Protein AF-A0A8C4NEW4-F1 (afdb_monomer_lite)

Foldseek 3Di:
DQLVQLVVLPFDFALVSLVVLVCSQVVDPDQRQLQLNLQVLLVQLCCLAPNCPPPDPDDPPGRDTHGPVVSVVLSVVLLCLLPVQADPVVDDQFDLVRLLSLLCSQVVQADPDDDLPDPSQQGSNCQRCLDDDVVDPRGGGHHQNSSQLSSVSSCVSVVNQQWFWKDAPQHIWIFGDDVSPFTFRRGDGDDDPDDRGSHTCVVVLVVCPSRCNVVLIQTDHSLLSVLVSLLSRDQDNDPPDGRPSSLVSSLVSLVVCVVVCVCLQPLSSLLSNLVSCVVPNDPPDDHSVVSNVSSVVNSVVSVVVVVVVVPPDDDDDDPVVVVVVPDD

Organism: Eptatretus burgeri (NCBI:txid7764)

Structure (mmCIF, N/CA/C/O backbone):
data_AF-A0A8C4NEW4-F1
#
_entry.id   AF-A0A8C4NEW4-F1
#
loop_
_atom_site.group_PDB
_atom_site.id
_atom_site.type_symbol
_atom_site.label_atom_id
_atom_site.label_alt_id
_atom_site.label_comp_id
_atom_site.label_asym_id
_atom_site.label_entity_id
_atom_site.label_seq_id
_atom_site.pdbx_PDB_ins_code
_atom_site.Cartn_x
_atom_site.Cartn_y
_atom_site.Cartn_z
_atom_site.occupancy
_atom_site.B_iso_or_equiv
_atom_site.auth_seq_id
_atom_site.auth_comp_id
_atom_site.auth_asym_id
_atom_site.auth_atom_id
_atom_site.pdbx_PDB_model_num
ATOM 1 N N . MET A 1 1 ? -11.257 -0.008 -13.065 1.00 47.97 1 MET A N 1
ATOM 2 C CA . MET A 1 1 ? -12.468 -0.860 -13.216 1.00 47.97 1 MET A CA 1
ATOM 3 C C . MET A 1 1 ? -12.973 -1.485 -11.897 1.00 47.97 1 MET A C 1
ATOM 5 O O . MET A 1 1 ? -14.063 -2.051 -11.944 1.00 47.97 1 MET A O 1
ATOM 9 N N . GLY A 1 2 ? -12.266 -1.383 -10.755 1.00 56.91 2 GLY A N 1
ATOM 10 C CA . GLY A 1 2 ? -12.664 -2.008 -9.471 1.00 56.91 2 GLY A CA 1
ATOM 11 C C . GLY A 1 2 ? -13.892 -1.381 -8.801 1.00 56.91 2 GLY A C 1
ATOM 12 O O . GLY A 1 2 ? -14.759 -2.064 -8.269 1.00 56.91 2 GLY A O 1
ATOM 13 N N . LEU A 1 3 ? -14.081 -0.080 -9.004 1.00 69.50 3 LEU A N 1
ATOM 14 C CA . LEU A 1 3 ? -15.075 0.717 -8.293 1.00 69.50 3 LEU A CA 1
ATOM 15 C C . LEU A 1 3 ? -16.537 0.236 -8.406 1.00 69.50 3 LEU A C 1
ATOM 17 O O . LEU A 1 3 ? -17.336 0.529 -7.526 1.00 69.50 3 LEU A O 1
ATOM 21 N N . LYS A 1 4 ? -16.900 -0.529 -9.452 1.00 73.88 4 LYS A N 1
ATOM 22 C CA . LYS A 1 4 ? -18.257 -1.085 -9.633 1.00 73.88 4 LYS A CA 1
ATOM 23 C C . LYS A 1 4 ? -18.675 -2.042 -8.513 1.00 73.88 4 LYS A C 1
ATOM 25 O O . LYS A 1 4 ? -19.856 -2.050 -8.180 1.00 73.88 4 LYS A O 1
ATOM 30 N N . ALA A 1 5 ? -17.746 -2.829 -7.966 1.00 75.50 5 ALA A N 1
ATOM 31 C CA . ALA A 1 5 ? -18.055 -3.851 -6.963 1.00 75.50 5 ALA A CA 1
ATOM 32 C C . ALA A 1 5 ? -18.418 -3.240 -5.602 1.00 75.50 5 ALA A C 1
ATOM 34 O O . ALA A 1 5 ? -19.264 -3.773 -4.890 1.00 75.50 5 ALA A O 1
ATOM 35 N N . VAL A 1 6 ? -17.833 -2.085 -5.278 1.00 87.06 6 VAL A N 1
ATOM 36 C CA . VAL A 1 6 ? -17.943 -1.470 -3.951 1.00 87.06 6 VAL A CA 1
ATOM 37 C C . VAL A 1 6 ? -18.858 -0.248 -3.892 1.00 87.06 6 VAL A C 1
ATOM 39 O O . VAL A 1 6 ? -19.117 0.243 -2.799 1.00 87.06 6 VAL A O 1
ATOM 42 N N . ARG A 1 7 ? -19.402 0.240 -5.024 1.00 90.44 7 ARG A N 1
ATOM 43 C CA . ARG A 1 7 ? -20.263 1.452 -5.062 1.00 90.44 7 ARG A CA 1
ATOM 44 C C . ARG A 1 7 ? -21.375 1.427 -4.016 1.00 90.44 7 ARG A C 1
ATOM 46 O O . ARG A 1 7 ? -21.649 2.447 -3.401 1.00 90.44 7 ARG A O 1
ATOM 53 N N . GLY A 1 8 ? -22.016 0.267 -3.846 1.00 91.12 8 GLY A N 1
ATOM 54 C CA . GLY A 1 8 ? -23.153 0.090 -2.940 1.00 91.12 8 GLY A CA 1
ATOM 55 C C . GLY A 1 8 ? -22.798 0.145 -1.452 1.00 91.12 8 GLY A C 1
ATOM 56 O O . GLY A 1 8 ? -23.704 0.195 -0.631 1.00 91.12 8 GLY A O 1
ATOM 57 N N . LEU A 1 9 ? -21.506 0.136 -1.108 1.00 93.25 9 LEU A N 1
ATOM 58 C CA . LEU A 1 9 ? -21.021 0.247 0.269 1.00 93.25 9 LEU A CA 1
ATOM 59 C C . LEU A 1 9 ? -20.817 1.705 0.701 1.00 93.25 9 LEU A C 1
ATOM 61 O O . LEU A 1 9 ? -20.683 1.976 1.891 1.00 93.25 9 LEU A O 1
ATOM 65 N N . PHE A 1 10 ? -20.797 2.643 -0.249 1.00 94.94 10 PHE A N 1
ATOM 66 C CA . PHE A 1 10 ? -20.663 4.065 0.041 1.00 94.94 10 PHE A CA 1
ATOM 67 C C . PHE A 1 10 ? -22.024 4.711 0.353 1.00 94.94 10 PHE A C 1
ATOM 69 O O . PHE A 1 10 ? -23.041 4.314 -0.220 1.00 94.94 10 PHE A O 1
ATOM 76 N N . PRO A 1 11 ? -22.054 5.760 1.197 1.00 95.94 11 PRO A N 1
ATOM 77 C CA . PRO A 1 11 ? -20.909 6.380 1.871 1.00 95.94 11 PRO A CA 1
ATOM 78 C C . PRO A 1 11 ? -20.370 5.548 3.048 1.00 95.94 11 PRO A C 1
ATOM 80 O O . PRO A 1 11 ? -21.119 4.881 3.768 1.00 95.94 11 PRO A O 1
ATOM 83 N N . LEU A 1 12 ? -19.056 5.614 3.273 1.00 96.06 12 LEU A N 1
ATOM 84 C CA . LEU A 1 12 ? -18.424 4.934 4.407 1.00 96.06 12 LEU A CA 1
ATOM 85 C C . LEU A 1 12 ? -18.584 5.816 5.639 1.00 96.06 12 LEU A C 1
ATOM 87 O O . LEU A 1 12 ? -18.130 6.956 5.636 1.00 96.06 12 LEU A O 1
ATOM 91 N N . ARG A 1 13 ? -19.266 5.307 6.665 1.00 93.69 13 ARG A N 1
ATOM 92 C CA . ARG A 1 13 ? -19.619 6.068 7.876 1.00 93.69 13 ARG A CA 1
ATOM 93 C C . ARG A 1 13 ? -19.150 5.401 9.162 1.00 93.69 13 ARG A C 1
ATOM 95 O O . ARG A 1 13 ? -19.344 5.957 10.235 1.00 93.69 13 ARG A O 1
ATOM 102 N N . THR A 1 14 ? -18.576 4.209 9.060 1.00 93.69 14 THR A N 1
ATOM 103 C CA . THR A 1 14 ? -18.073 3.416 10.181 1.00 93.69 14 THR A CA 1
ATOM 104 C C . THR A 1 14 ? -16.856 2.614 9.727 1.00 93.69 14 THR A C 1
ATOM 106 O O . THR A 1 14 ? -16.682 2.366 8.529 1.00 93.69 14 THR A O 1
ATOM 109 N N . ALA A 1 15 ? -16.050 2.142 10.682 1.00 93.44 15 ALA A N 1
ATOM 110 C CA . ALA A 1 15 ? -14.964 1.202 10.405 1.00 93.44 15 ALA A CA 1
ATOM 111 C C . ALA A 1 15 ? -15.474 -0.085 9.724 1.00 93.44 15 ALA A C 1
ATOM 113 O O . ALA A 1 15 ? -14.830 -0.595 8.811 1.00 93.44 15 ALA A O 1
ATOM 114 N N . GLU A 1 16 ? -16.674 -0.560 10.079 1.00 95.38 16 GLU A N 1
ATOM 115 C CA . GLU A 1 16 ? -17.309 -1.721 9.439 1.00 95.38 16 GLU A CA 1
ATOM 116 C C . GLU A 1 16 ? -17.587 -1.505 7.947 1.00 95.38 16 GLU A C 1
ATOM 118 O O . GLU A 1 16 ? -17.391 -2.422 7.150 1.00 95.38 16 GLU A O 1
ATOM 123 N N . HIS A 1 17 ? -17.993 -0.297 7.536 1.00 96.12 17 HIS A N 1
ATOM 124 C CA . HIS A 1 17 ? -18.172 0.004 6.112 1.00 96.12 17 HIS A CA 1
ATOM 125 C C . HIS A 1 17 ? -16.833 -0.076 5.363 1.00 96.12 17 HIS A C 1
ATOM 127 O O . HIS A 1 17 ? -16.780 -0.620 4.261 1.00 96.12 17 HIS A O 1
ATOM 133 N N . VAL A 1 18 ? -15.746 0.420 5.968 1.00 97.81 18 VAL A N 1
ATOM 134 C CA . VAL A 1 18 ? -14.393 0.334 5.390 1.00 97.81 18 VAL A CA 1
ATOM 135 C C . VAL A 1 18 ? -13.945 -1.123 5.284 1.00 97.81 18 VAL A C 1
ATOM 137 O O . VAL A 1 18 ? -13.523 -1.550 4.212 1.00 97.81 18 VAL A O 1
ATOM 140 N N . LEU A 1 19 ? -14.119 -1.917 6.345 1.00 97.56 19 LEU A N 1
ATOM 141 C CA . LEU A 1 19 ? -13.861 -3.361 6.320 1.00 97.56 19 LEU A CA 1
ATOM 142 C C . LEU A 1 19 ? -14.664 -4.058 5.219 1.00 97.56 19 LEU A C 1
ATOM 144 O O . LEU A 1 19 ? -14.131 -4.926 4.534 1.00 97.56 19 LEU A O 1
ATOM 148 N N . GLY A 1 20 ? -15.921 -3.657 5.013 1.00 96.94 20 GLY A N 1
ATOM 149 C CA . GLY A 1 20 ? -16.765 -4.146 3.926 1.00 96.94 20 GLY A CA 1
ATOM 150 C C . GLY A 1 20 ? -16.167 -3.882 2.542 1.00 96.94 20 GLY A C 1
ATOM 151 O O . GLY A 1 20 ? -16.182 -4.778 1.699 1.00 96.94 20 GLY A O 1
ATOM 152 N N . VAL A 1 21 ? -15.597 -2.692 2.316 1.00 97.06 21 VAL A N 1
ATOM 153 C CA . VAL A 1 21 ? -14.914 -2.343 1.056 1.00 97.06 21 VAL A CA 1
ATOM 154 C C . VAL A 1 21 ? -13.671 -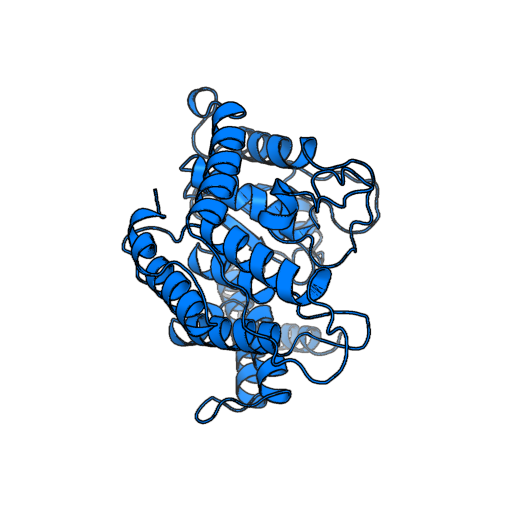3.205 0.856 1.00 97.06 21 VAL A C 1
ATOM 156 O O . VAL A 1 21 ? -13.525 -3.818 -0.197 1.00 97.06 21 VAL A O 1
ATOM 159 N N . PHE A 1 22 ? -12.810 -3.314 1.871 1.00 97.75 22 PHE A N 1
ATOM 160 C CA . PHE A 1 22 ? -11.602 -4.144 1.796 1.00 97.75 22 PHE A CA 1
ATOM 161 C C . PHE A 1 22 ? -11.937 -5.617 1.572 1.00 97.75 22 PHE A C 1
ATOM 163 O O . PHE A 1 22 ? -11.327 -6.274 0.734 1.00 97.75 22 PHE A O 1
ATOM 170 N N . LYS A 1 23 ? -12.952 -6.127 2.271 1.00 96.75 23 LYS A N 1
ATOM 171 C CA . LYS A 1 23 ? -13.459 -7.485 2.088 1.00 96.75 23 LYS A CA 1
ATOM 172 C C . LYS A 1 23 ? -13.947 -7.714 0.659 1.00 96.75 23 LYS A C 1
ATOM 174 O O . LYS A 1 23 ? -13.592 -8.721 0.062 1.00 96.75 23 LYS A O 1
ATOM 179 N N . ALA A 1 24 ? -14.729 -6.791 0.104 1.00 95.62 24 ALA A N 1
ATOM 180 C CA . ALA A 1 24 ? -15.246 -6.912 -1.255 1.00 95.62 24 ALA A CA 1
ATOM 181 C C . ALA A 1 24 ? -14.138 -6.872 -2.325 1.00 95.62 24 ALA A C 1
ATOM 183 O O . ALA A 1 24 ? -14.232 -7.603 -3.309 1.00 95.62 24 ALA A O 1
ATOM 184 N N . GLU A 1 25 ? -13.093 -6.062 -2.130 1.00 95.50 25 GLU A N 1
ATOM 185 C CA . GLU A 1 25 ? -11.930 -6.024 -3.029 1.00 95.50 25 GLU A CA 1
ATOM 186 C C . GLU A 1 25 ? -11.062 -7.290 -2.908 1.00 95.50 25 GLU A C 1
ATOM 188 O O . GLU A 1 25 ? -10.611 -7.811 -3.923 1.00 95.50 25 GLU A O 1
ATOM 193 N N . LEU A 1 26 ? -10.869 -7.825 -1.695 1.00 95.12 26 LEU A N 1
ATOM 194 C CA . LEU A 1 26 ? -10.081 -9.045 -1.457 1.00 95.12 26 LEU A CA 1
ATOM 195 C C . LEU A 1 26 ? -10.804 -10.335 -1.881 1.00 95.12 26 LEU A C 1
ATOM 197 O O . LEU A 1 26 ? -10.158 -11.268 -2.346 1.00 95.12 26 LEU A O 1
ATOM 201 N N . ASP A 1 27 ? -12.129 -10.401 -1.726 1.00 92.56 27 ASP A N 1
ATOM 202 C CA . ASP A 1 27 ? -12.944 -11.574 -2.093 1.00 92.56 27 ASP A CA 1
ATOM 203 C C . ASP A 1 27 ? -13.338 -11.566 -3.590 1.00 92.56 27 ASP A C 1
ATOM 205 O O . ASP A 1 27 ? -13.970 -12.502 -4.096 1.00 92.56 27 ASP A O 1
ATOM 209 N N . GLY A 1 28 ? -13.009 -10.489 -4.308 1.00 83.75 28 GLY A N 1
ATOM 210 C CA . GLY A 1 28 ? -13.334 -10.311 -5.715 1.00 83.75 28 GLY A CA 1
ATOM 211 C C . GLY A 1 28 ? -12.643 -11.324 -6.634 1.00 83.75 28 GLY A C 1
ATOM 212 O O . GLY A 1 28 ? -11.576 -11.853 -6.355 1.00 83.75 28 GLY A O 1
ATOM 213 N N . GLN A 1 29 ? -13.229 -11.557 -7.813 1.00 74.75 29 GLN A N 1
ATOM 214 C CA . GLN A 1 29 ? -12.616 -12.381 -8.874 1.00 74.75 29 GLN A CA 1
ATOM 215 C C . GLN A 1 29 ? -11.464 -11.669 -9.611 1.00 74.75 29 GLN A C 1
ATOM 217 O O . GLN A 1 29 ? -10.926 -12.190 -10.584 1.00 74.75 29 GLN A O 1
ATOM 222 N N . ARG A 1 30 ? -11.149 -10.434 -9.224 1.00 86.75 30 ARG A N 1
ATOM 223 C CA . ARG A 1 30 ? -10.138 -9.576 -9.847 1.00 86.75 30 ARG A CA 1
ATOM 224 C C . ARG A 1 30 ? -9.127 -9.178 -8.785 1.00 86.75 30 ARG A C 1
ATOM 226 O O . ARG A 1 30 ? -9.418 -9.283 -7.601 1.00 86.75 30 ARG A O 1
ATOM 233 N N . GLU A 1 31 ? -7.976 -8.684 -9.221 1.00 92.81 31 GLU A N 1
ATOM 234 C CA . GLU A 1 31 ? -7.015 -8.090 -8.297 1.00 92.81 31 GLU A CA 1
ATOM 235 C C . GLU A 1 31 ? -7.644 -6.903 -7.541 1.00 92.81 31 GLU A C 1
ATOM 237 O O . GLU A 1 31 ? -8.360 -6.114 -8.174 1.00 92.81 31 GLU A O 1
ATOM 242 N N . PRO A 1 32 ? -7.371 -6.757 -6.230 1.00 95.81 32 PRO A N 1
ATOM 243 C CA . PRO A 1 32 ? -7.849 -5.626 -5.441 1.00 95.81 32 PRO A CA 1
ATOM 244 C C . PRO A 1 32 ? -7.317 -4.307 -6.012 1.00 95.81 32 PRO A C 1
ATOM 246 O O . PRO A 1 32 ? -6.141 -4.202 -6.366 1.00 95.81 32 PRO A O 1
ATOM 249 N N . ASP A 1 33 ? -8.174 -3.291 -6.099 1.00 97.00 33 ASP A N 1
ATOM 250 C CA . ASP A 1 33 ? -7.822 -1.975 -6.636 1.00 97.00 33 ASP A CA 1
ATOM 251 C C . ASP A 1 33 ? -6.984 -1.184 -5.617 1.00 97.00 33 ASP A C 1
ATOM 253 O O . ASP A 1 33 ? -7.505 -0.560 -4.686 1.00 97.00 33 ASP A O 1
ATOM 257 N N . LEU A 1 34 ?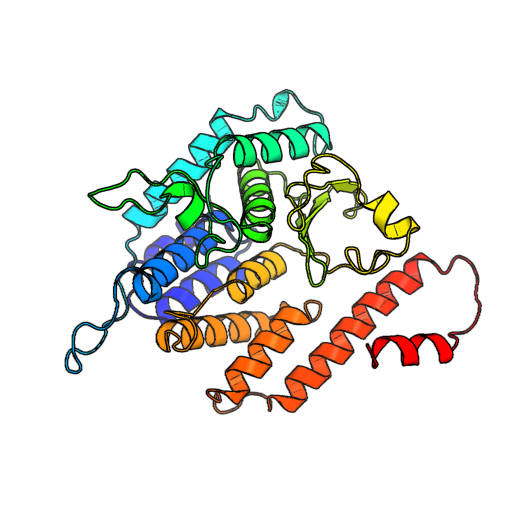 -5.658 -1.207 -5.790 1.00 98.19 34 LEU A N 1
ATOM 258 C CA . LEU A 1 34 ? -4.722 -0.587 -4.847 1.00 98.19 34 LEU A CA 1
ATOM 259 C C . LEU A 1 34 ? -4.929 0.926 -4.755 1.00 98.19 34 LEU A C 1
ATOM 261 O O . LEU A 1 34 ? -4.782 1.517 -3.682 1.00 98.19 34 LEU A O 1
ATOM 265 N N . ALA A 1 35 ? -5.295 1.553 -5.879 1.00 97.75 35 ALA A N 1
ATOM 266 C CA . ALA A 1 35 ? -5.510 2.987 -5.940 1.00 97.75 35 ALA A CA 1
ATOM 267 C C . ALA A 1 35 ? -6.721 3.408 -5.104 1.00 97.75 35 ALA A C 1
ATOM 269 O O . ALA A 1 35 ? -6.632 4.326 -4.288 1.00 97.75 35 ALA A O 1
ATOM 270 N N . LEU A 1 36 ? -7.836 2.696 -5.271 1.00 97.56 36 LEU A N 1
ATOM 271 C CA . LEU A 1 36 ? -9.054 2.884 -4.493 1.00 97.56 36 LEU A CA 1
ATOM 272 C C . LEU A 1 36 ? -8.793 2.754 -2.984 1.00 97.56 36 LEU A C 1
ATOM 274 O O . LEU A 1 36 ? -9.135 3.661 -2.224 1.00 97.56 36 LEU A O 1
ATOM 278 N N . LEU A 1 37 ? -8.187 1.642 -2.561 1.00 98.38 37 LEU A N 1
ATOM 279 C CA . LEU A 1 37 ? -7.977 1.335 -1.144 1.00 98.38 37 LEU A CA 1
ATOM 280 C C . LEU A 1 37 ? -7.022 2.339 -0.478 1.00 98.38 37 LEU A C 1
ATOM 282 O O . LEU A 1 37 ? -7.322 2.854 0.599 1.00 98.38 37 LEU A O 1
ATOM 286 N N . SER A 1 38 ? -5.927 2.702 -1.155 1.00 98.56 38 SER A N 1
ATOM 287 C CA . SER A 1 38 ? -4.959 3.685 -0.651 1.00 98.56 38 SER A CA 1
ATOM 288 C C . SER A 1 38 ? -5.556 5.092 -0.523 1.00 98.56 38 SER A C 1
ATOM 290 O O . SER A 1 38 ? -5.261 5.805 0.438 1.00 98.56 38 SER A O 1
ATOM 292 N N . ILE A 1 39 ? -6.435 5.498 -1.450 1.00 98.06 39 ILE A N 1
ATOM 293 C CA . ILE A 1 39 ? -7.146 6.784 -1.366 1.00 98.06 39 ILE A CA 1
ATOM 294 C C . ILE A 1 39 ? -8.101 6.802 -0.166 1.00 98.06 39 ILE A C 1
ATOM 296 O O . ILE A 1 39 ? -8.136 7.797 0.557 1.00 98.06 39 ILE A O 1
ATOM 300 N N . VAL A 1 40 ? -8.853 5.718 0.063 1.00 98.00 40 VAL A N 1
ATOM 301 C CA . VAL A 1 40 ? -9.774 5.609 1.207 1.00 98.00 40 VAL A CA 1
ATOM 302 C C . VAL A 1 40 ? -9.013 5.697 2.530 1.00 98.00 40 VAL A C 1
ATOM 304 O O . VAL A 1 40 ? -9.370 6.525 3.369 1.00 98.00 40 VAL A O 1
ATOM 307 N N . LEU A 1 41 ? -7.949 4.903 2.704 1.00 98.19 41 LEU A N 1
ATOM 308 C CA . LEU A 1 41 ? -7.141 4.931 3.930 1.00 98.19 41 LEU A CA 1
ATOM 309 C C . LEU A 1 41 ? -6.486 6.289 4.145 1.00 98.19 41 LEU A C 1
ATOM 311 O O . LEU A 1 41 ? -6.597 6.859 5.224 1.00 98.19 41 LEU A O 1
ATOM 315 N N . GLY A 1 42 ? -5.862 6.844 3.107 1.00 96.94 42 GLY A N 1
ATOM 316 C CA . GLY A 1 42 ? -5.187 8.130 3.210 1.00 96.94 42 GLY A CA 1
ATOM 317 C C . GLY A 1 42 ? -6.130 9.294 3.526 1.00 96.94 42 GLY A C 1
ATOM 318 O O . GLY A 1 42 ? -5.751 10.205 4.261 1.00 96.94 42 GLY A O 1
ATOM 319 N N . TYR A 1 43 ? -7.366 9.262 3.019 1.00 95.75 43 TYR A N 1
ATOM 320 C CA . TYR A 1 43 ? -8.382 10.255 3.366 1.00 95.75 43 TYR A CA 1
ATOM 321 C C . TYR A 1 43 ? -8.831 10.132 4.826 1.00 95.75 43 TYR A C 1
ATOM 323 O O . TYR A 1 43 ? -8.908 11.141 5.528 1.00 95.75 43 TYR A O 1
ATOM 331 N N . LEU A 1 44 ? -9.102 8.908 5.291 1.00 95.44 44 LEU A N 1
ATOM 332 C CA . LEU A 1 44 ? -9.487 8.647 6.680 1.00 95.44 44 LEU A CA 1
ATOM 333 C C . LEU A 1 44 ? -8.377 9.037 7.652 1.00 95.44 44 LEU A C 1
ATOM 335 O O . LEU A 1 44 ? -8.648 9.754 8.611 1.00 95.44 44 LEU A O 1
ATOM 339 N N . GLU A 1 45 ? -7.138 8.640 7.364 1.00 95.19 45 GLU A N 1
ATOM 340 C CA . GLU A 1 45 ? -5.969 9.026 8.148 1.00 95.19 45 GLU A CA 1
ATOM 341 C C . GLU A 1 45 ? -5.840 10.547 8.211 1.00 95.19 45 GLU A C 1
ATOM 343 O O . GLU A 1 45 ? -5.783 11.115 9.296 1.00 95.19 45 GLU A O 1
ATOM 348 N N . HIS A 1 46 ? -5.924 11.239 7.071 1.00 91.81 46 HIS A N 1
ATOM 349 C CA . HIS A 1 46 ? -5.881 12.699 7.052 1.00 91.81 46 HIS A CA 1
ATOM 350 C C . HIS A 1 46 ? -6.948 13.344 7.949 1.00 91.81 46 HIS A C 1
ATOM 352 O O . HIS A 1 46 ? -6.674 14.332 8.638 1.00 91.81 46 HIS A O 1
ATOM 358 N N . LEU A 1 47 ? -8.175 12.822 7.940 1.00 90.81 47 LEU A N 1
ATOM 359 C CA . LEU A 1 47 ? -9.240 13.362 8.773 1.00 90.81 47 LEU A CA 1
ATOM 360 C C . LEU A 1 47 ? -9.010 13.067 10.251 1.00 90.81 47 LEU A C 1
ATOM 362 O O . LEU A 1 47 ? -9.130 13.990 11.049 1.00 90.81 47 LEU A O 1
ATOM 366 N N . LEU A 1 48 ? -8.649 11.835 10.598 1.00 90.25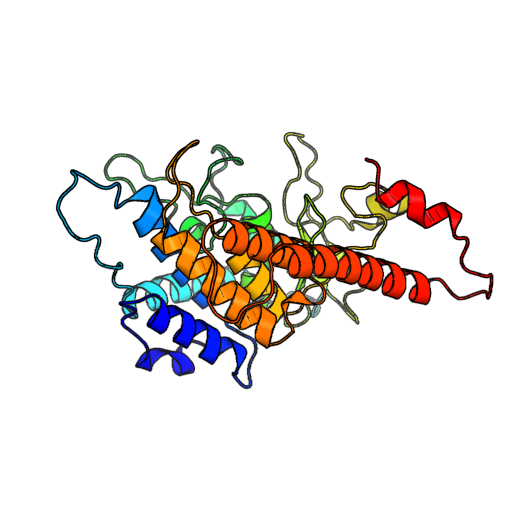 48 LEU A N 1
ATOM 367 C CA . LEU A 1 48 ? -8.508 11.381 11.980 1.00 90.25 48 LEU A CA 1
ATOM 368 C C . LEU A 1 48 ? -7.216 11.857 12.657 1.00 90.25 48 LEU A C 1
ATOM 370 O O . LEU A 1 48 ? -7.192 11.933 13.881 1.00 90.25 48 LEU A O 1
ATOM 374 N N . THR A 1 49 ? -6.180 12.243 11.900 1.00 87.12 49 THR A N 1
ATOM 375 C CA . THR A 1 49 ? -4.905 12.704 12.479 1.00 87.12 49 THR A CA 1
ATOM 376 C C . THR A 1 49 ? -4.574 14.168 12.207 1.00 87.12 49 THR A C 1
ATOM 378 O O . THR A 1 49 ? -4.163 14.908 13.105 1.00 87.12 49 THR A O 1
ATOM 381 N N . VAL A 1 50 ? -4.784 14.640 10.975 1.00 73.06 50 VAL A N 1
ATOM 382 C CA . VAL A 1 50 ? -4.338 15.977 10.554 1.00 73.06 50 VAL A CA 1
ATOM 383 C C . VAL A 1 50 ? -5.425 17.035 10.752 1.00 73.06 50 VAL A C 1
ATOM 385 O O . VAL A 1 50 ? -5.110 18.165 11.135 1.00 73.06 50 VAL A O 1
ATOM 388 N N . ARG A 1 51 ? -6.696 16.706 10.480 1.00 67.94 51 ARG A N 1
ATOM 389 C CA . ARG A 1 51 ? -7.792 17.694 10.426 1.00 67.94 51 ARG A CA 1
ATOM 390 C C . ARG A 1 51 ? -8.678 17.725 11.671 1.00 67.94 51 ARG A C 1
ATOM 392 O O . ARG A 1 51 ? -8.992 18.816 12.141 1.00 67.94 51 ARG A O 1
ATOM 399 N N . LEU A 1 52 ? -9.091 16.575 12.201 1.00 62.69 52 LEU A N 1
ATOM 400 C CA . LEU A 1 52 ? -9.996 16.461 13.353 1.00 62.69 52 LEU A CA 1
ATOM 401 C C . LEU A 1 52 ? -9.223 16.371 14.672 1.00 62.69 52 LEU A C 1
ATOM 403 O O . LEU A 1 52 ? -9.501 15.512 15.504 1.00 62.69 52 LEU A O 1
ATOM 407 N N . ARG A 1 53 ? -8.263 17.278 14.899 1.00 58.69 53 ARG A N 1
ATOM 408 C CA . ARG A 1 53 ? -7.681 17.410 16.243 1.00 58.69 53 ARG A CA 1
ATOM 409 C C . ARG A 1 53 ? -8.823 17.673 17.229 1.00 58.69 53 ARG A C 1
ATOM 411 O O . ARG A 1 53 ? -9.574 18.618 16.976 1.00 58.69 53 ARG A O 1
ATOM 418 N N . PRO A 1 54 ? -8.972 16.898 18.319 1.00 52.31 54 PRO A N 1
ATOM 419 C CA . PRO A 1 54 ? -10.077 17.066 19.254 1.00 52.31 54 PRO A CA 1
ATOM 420 C C . PRO A 1 54 ? -10.071 18.482 19.838 1.00 52.31 54 PRO A C 1
ATOM 422 O O . PRO A 1 54 ? -9.328 18.804 20.765 1.00 52.31 54 PRO A O 1
ATOM 425 N N . THR A 1 55 ? -10.885 19.375 19.282 1.00 44.31 55 THR A N 1
ATOM 426 C CA . THR A 1 55 ? -11.119 20.683 19.879 1.00 44.31 55 THR A CA 1
ATOM 427 C C . THR A 1 55 ? -12.103 20.476 21.015 1.00 44.31 55 THR A C 1
ATOM 429 O O . THR A 1 55 ? -13.296 20.314 20.772 1.00 44.31 55 THR A O 1
ATOM 432 N N . SER A 1 56 ? -11.590 20.500 22.245 1.00 42.78 56 SER A N 1
ATOM 433 C CA . SER A 1 56 ? -12.323 20.420 23.516 1.00 42.78 56 SER A CA 1
ATOM 434 C C . SER A 1 56 ? -13.067 19.102 23.800 1.00 42.78 56 SER A C 1
ATOM 436 O O . SER A 1 56 ? -13.918 18.642 23.045 1.00 42.78 56 SER A O 1
ATOM 438 N N . ALA A 1 57 ? -12.753 18.518 24.959 1.00 46.03 57 ALA A N 1
ATOM 439 C CA . ALA A 1 57 ? -13.432 17.372 25.550 1.00 46.03 57 ALA A CA 1
ATOM 440 C C . ALA A 1 57 ? -14.951 17.624 25.652 1.00 46.03 57 ALA A C 1
ATOM 442 O O . ALA A 1 57 ? -15.385 18.450 26.453 1.00 46.03 57 ALA A O 1
ATOM 443 N N . GLY A 1 58 ? -15.759 16.934 24.841 1.00 46.41 58 GLY A N 1
ATOM 444 C CA . GLY A 1 58 ? -17.219 16.965 24.988 1.00 46.41 58 GLY A CA 1
ATOM 445 C C . GLY A 1 58 ? -18.057 16.695 23.738 1.00 46.41 58 GLY A C 1
ATOM 446 O O . GLY A 1 58 ? -19.246 16.426 23.889 1.00 46.41 58 GLY A O 1
ATOM 447 N N . SER A 1 59 ? -17.495 16.728 22.524 1.00 48.22 59 SER A N 1
ATOM 448 C CA . SER A 1 59 ? -18.215 16.259 21.328 1.00 48.22 59 SER A CA 1
ATOM 449 C C . SER A 1 59 ? -17.824 14.815 21.006 1.00 48.22 59 SER A C 1
ATOM 451 O O . SER A 1 59 ? -16.625 14.540 20.939 1.00 48.22 59 SER A O 1
ATOM 453 N N . PRO A 1 60 ? -18.783 13.889 20.812 1.00 53.19 60 PRO A N 1
ATOM 454 C CA . PRO A 1 60 ? -18.461 12.555 20.325 1.00 53.19 60 PRO A CA 1
ATOM 455 C C . PRO A 1 60 ? -17.793 12.695 18.954 1.00 53.19 60 PRO A C 1
ATOM 457 O O . PRO A 1 60 ? -18.377 13.283 18.041 1.00 53.19 60 PRO A O 1
ATOM 460 N N . CYS A 1 61 ? -16.561 12.201 18.815 1.00 57.41 61 CYS A N 1
ATOM 461 C CA . CYS A 1 61 ? -15.904 12.131 17.515 1.00 57.41 61 CYS A CA 1
ATOM 462 C C . CYS A 1 61 ? -16.689 11.151 16.641 1.00 57.41 61 CYS A C 1
ATOM 464 O O . CYS A 1 61 ? -16.602 9.936 16.781 1.00 57.41 61 CYS A O 1
ATOM 466 N N . THR A 1 62 ? -17.537 11.689 15.770 1.00 73.50 62 THR A N 1
ATOM 467 C CA . THR A 1 62 ? -18.214 10.904 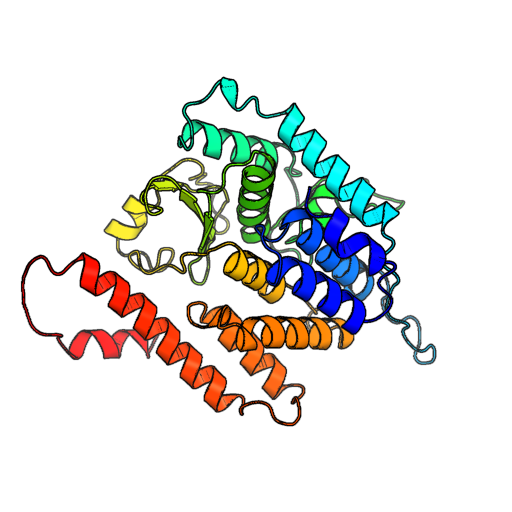14.739 1.00 73.50 62 THR A CA 1
ATOM 468 C C . THR A 1 62 ? -17.191 10.459 13.702 1.00 73.50 62 THR A C 1
ATOM 470 O O . THR A 1 62 ? -16.431 11.287 13.199 1.00 73.50 62 THR A O 1
ATOM 473 N N . PHE A 1 63 ? -17.205 9.170 13.356 1.00 85.44 63 PHE A N 1
ATOM 474 C CA . PHE A 1 63 ? -16.381 8.628 12.279 1.00 85.44 63 PHE A CA 1
ATOM 475 C C . PHE A 1 63 ? -16.599 9.444 10.989 1.00 85.44 63 PHE A C 1
ATOM 477 O O . PHE A 1 63 ? -17.752 9.705 10.622 1.00 85.44 63 PHE A O 1
ATOM 484 N N . PRO A 1 64 ? -15.526 9.885 10.312 1.00 90.12 64 PRO A N 1
ATOM 485 C CA . PRO A 1 64 ? -15.653 10.756 9.157 1.00 90.12 64 PRO A CA 1
ATOM 486 C C . PRO A 1 64 ? -16.341 10.052 7.988 1.00 90.12 64 PRO A C 1
ATOM 488 O O . PRO A 1 64 ? -16.023 8.915 7.644 1.00 90.12 64 PRO A O 1
ATOM 491 N N . GLU A 1 65 ? -17.267 10.756 7.338 1.00 92.69 65 GLU A N 1
ATOM 492 C CA . GLU A 1 65 ? -17.915 10.235 6.141 1.00 92.69 65 GLU A CA 1
ATOM 493 C C . GLU A 1 65 ? -16.958 10.264 4.942 1.00 92.69 65 GLU A C 1
ATOM 495 O O . GLU A 1 65 ? -16.413 11.313 4.597 1.00 92.69 65 GLU A O 1
ATOM 500 N N . VAL A 1 66 ? -16.815 9.129 4.257 1.00 94.75 66 VAL A N 1
ATOM 501 C CA . VAL A 1 66 ? -16.127 9.036 2.964 1.00 94.75 66 VAL A CA 1
ATOM 502 C C . VAL A 1 66 ? -17.165 8.906 1.858 1.00 94.75 66 VAL A C 1
ATOM 504 O O . VAL A 1 66 ? -17.864 7.892 1.763 1.00 94.75 66 VAL A O 1
ATOM 507 N N . SER A 1 67 ? -17.271 9.931 1.012 1.00 95.56 67 SER A N 1
ATOM 508 C CA . SER A 1 67 ? -18.192 9.926 -0.124 1.00 95.56 67 SER A CA 1
ATOM 509 C C . SER A 1 67 ? -17.599 9.193 -1.329 1.00 95.56 67 SER A C 1
ATOM 511 O O . SER A 1 67 ? -16.393 9.236 -1.587 1.00 95.56 67 SER A O 1
ATOM 513 N N . LEU A 1 68 ? -18.470 8.539 -2.102 1.00 94.88 68 LEU A N 1
ATOM 514 C CA . LEU A 1 68 ? -18.080 7.862 -3.340 1.00 94.88 68 LEU A CA 1
ATOM 515 C C . LEU A 1 68 ? -17.493 8.847 -4.356 1.00 94.88 68 LEU A C 1
ATOM 517 O O . LEU A 1 68 ? -16.484 8.555 -4.984 1.00 94.88 68 LEU A O 1
ATOM 521 N N . GLU A 1 69 ? -18.110 10.023 -4.486 1.00 95.06 69 GLU A N 1
ATOM 522 C CA . GLU A 1 69 ? -17.732 11.052 -5.460 1.00 95.06 69 GLU A CA 1
ATOM 523 C C . GLU A 1 69 ? -16.297 11.545 -5.255 1.00 95.06 69 GLU A C 1
ATOM 525 O O . GLU A 1 69 ? -15.551 11.695 -6.222 1.00 95.06 69 GLU A O 1
ATOM 530 N N . LEU A 1 70 ? -15.884 11.747 -3.997 1.00 94.06 70 LEU A N 1
ATOM 531 C CA . LEU A 1 70 ? -14.519 12.151 -3.666 1.00 94.06 70 LEU A CA 1
ATOM 532 C C . LEU A 1 70 ? -13.512 11.085 -4.106 1.00 94.06 70 LEU A C 1
ATOM 534 O O . LEU A 1 70 ? -12.524 11.386 -4.778 1.00 94.06 70 LEU A O 1
ATOM 538 N N . VAL A 1 71 ? -13.770 9.836 -3.719 1.00 95.62 71 VAL A N 1
ATOM 539 C CA . VAL A 1 71 ? -12.879 8.708 -4.001 1.00 95.62 71 VAL A CA 1
ATOM 540 C C . VAL A 1 71 ? -12.798 8.451 -5.506 1.00 95.62 71 VAL A C 1
ATOM 542 O O . VAL A 1 71 ? -11.705 8.270 -6.042 1.00 95.62 71 VAL A O 1
ATOM 545 N N . GLU A 1 72 ? -13.930 8.511 -6.210 1.00 94.88 72 GLU A N 1
ATOM 546 C CA . GLU A 1 72 ? -13.996 8.420 -7.669 1.00 94.88 72 GLU A CA 1
ATOM 547 C C . GLU A 1 72 ? -13.198 9.522 -8.351 1.00 94.88 72 GLU A C 1
ATOM 549 O O . GLU A 1 72 ? -12.399 9.227 -9.237 1.00 94.88 72 GLU A O 1
ATOM 554 N N . ALA A 1 73 ? -13.379 10.777 -7.939 1.00 95.62 73 ALA A N 1
ATOM 555 C CA . ALA A 1 73 ? -12.684 11.906 -8.542 1.00 95.62 73 ALA A CA 1
ATOM 556 C C . ALA A 1 73 ? -11.161 11.781 -8.384 1.00 95.62 73 ALA A C 1
ATOM 558 O O . ALA A 1 73 ? -10.420 11.957 -9.354 1.00 95.62 73 ALA A O 1
ATOM 559 N N . LEU A 1 74 ? -10.688 11.426 -7.185 1.00 96.06 74 LEU A N 1
ATOM 560 C CA . LEU A 1 74 ? -9.263 11.235 -6.913 1.00 96.06 74 LEU A CA 1
ATOM 561 C C . LEU A 1 74 ? -8.690 10.047 -7.691 1.00 96.06 74 LEU A C 1
ATOM 563 O O . LEU A 1 74 ? -7.642 10.174 -8.326 1.00 96.06 74 LEU A O 1
ATOM 567 N N . ARG A 1 75 ? -9.400 8.916 -7.720 1.00 95.75 75 ARG A N 1
ATOM 568 C CA . ARG A 1 75 ? -8.978 7.733 -8.475 1.00 95.75 75 ARG A CA 1
ATOM 569 C C . ARG A 1 75 ? -8.923 8.017 -9.976 1.00 95.75 75 ARG A C 1
ATOM 571 O O . ARG A 1 75 ? -7.917 7.715 -10.607 1.00 95.75 75 ARG A O 1
ATOM 578 N N . CYS A 1 76 ? -9.949 8.656 -10.540 1.00 95.62 76 CYS A N 1
ATOM 579 C CA . CYS A 1 76 ? -9.970 9.065 -11.947 1.00 95.62 76 CYS A CA 1
ATOM 580 C C . CYS A 1 76 ? -8.832 10.035 -12.279 1.00 95.62 76 CYS A C 1
ATOM 582 O O . CYS A 1 76 ? -8.241 9.939 -13.356 1.00 95.62 76 CYS A O 1
ATOM 584 N N . ARG A 1 77 ? -8.496 10.954 -11.364 1.00 95.75 77 ARG A N 1
ATOM 585 C CA . ARG A 1 77 ? -7.350 11.857 -11.520 1.00 95.75 77 ARG A CA 1
ATOM 586 C C . ARG A 1 77 ? -6.031 11.083 -11.575 1.00 95.75 77 ARG A C 1
ATOM 588 O O . ARG A 1 77 ? -5.239 11.347 -12.475 1.00 95.75 77 ARG A O 1
ATOM 595 N N . PHE A 1 78 ? -5.818 10.127 -10.668 1.00 96.62 78 PHE A N 1
ATOM 596 C CA . PHE A 1 78 ? -4.629 9.267 -10.680 1.00 96.62 78 PHE A CA 1
ATOM 597 C C . PHE A 1 78 ? -4.531 8.457 -11.977 1.00 96.62 78 PHE A C 1
ATOM 599 O O . PHE A 1 78 ? -3.510 8.505 -12.658 1.00 96.62 78 PHE A O 1
ATOM 606 N N . GLU A 1 79 ? -5.619 7.782 -12.363 1.00 96.44 79 GLU A N 1
ATOM 607 C CA . GLU A 1 79 ? -5.678 6.989 -13.594 1.00 96.44 79 GLU A CA 1
ATOM 608 C C . GLU A 1 79 ? -5.368 7.846 -14.827 1.00 96.44 79 GLU A C 1
ATOM 610 O O . GLU A 1 79 ? -4.522 7.479 -15.639 1.00 96.44 79 GLU A O 1
ATOM 615 N N . SER A 1 80 ? -5.996 9.019 -14.945 1.00 96.00 80 SER A N 1
ATOM 616 C CA . SER A 1 80 ? -5.786 9.925 -16.083 1.00 96.00 80 SER A CA 1
ATOM 617 C C . SER A 1 80 ? -4.347 10.432 -16.157 1.00 96.00 80 SER A C 1
ATOM 619 O O . SER A 1 80 ? -3.789 10.554 -17.246 1.00 96.00 80 SER A O 1
ATOM 621 N N . GLN A 1 81 ? -3.733 10.712 -15.005 1.00 94.75 81 GLN A N 1
ATOM 622 C CA . GLN A 1 81 ? -2.346 11.156 -14.933 1.00 94.75 81 GLN A CA 1
ATOM 623 C C . GLN A 1 81 ? -1.375 10.066 -15.402 1.00 94.75 81 GLN A C 1
ATOM 625 O O . GLN A 1 81 ? -0.459 10.357 -16.168 1.00 94.75 81 GLN A O 1
ATOM 630 N N . VAL A 1 82 ? -1.581 8.819 -14.972 1.00 96.19 82 VAL A N 1
ATOM 631 C CA . VAL A 1 82 ? -0.733 7.680 -15.355 1.00 96.19 82 VAL A CA 1
ATOM 632 C C . VAL A 1 82 ? -0.923 7.336 -16.835 1.00 96.19 82 VAL A C 1
ATOM 634 O O . VAL A 1 82 ? 0.050 7.308 -17.589 1.00 96.19 82 VAL A O 1
ATOM 637 N N . LEU A 1 83 ? -2.173 7.151 -17.272 1.00 96.00 83 LEU A N 1
ATOM 638 C CA . LEU A 1 83 ? -2.513 6.789 -18.654 1.00 96.00 83 LEU A CA 1
ATOM 639 C C . LEU A 1 83 ? -2.117 7.877 -19.661 1.00 96.00 83 LEU A C 1
ATOM 641 O O . LEU A 1 83 ? -1.749 7.566 -20.788 1.00 96.00 83 LEU A O 1
ATOM 645 N N . GLY A 1 84 ? -2.172 9.153 -19.267 1.00 95.44 84 GLY A N 1
ATOM 646 C CA . GLY A 1 84 ? -1.748 10.265 -20.118 1.00 95.44 84 GLY A CA 1
ATOM 647 C C . GLY A 1 84 ? -0.228 10.420 -20.241 1.00 95.44 84 GLY A C 1
ATOM 648 O O . GLY A 1 84 ? 0.239 11.062 -21.180 1.00 95.44 84 GLY A O 1
ATOM 649 N N . ALA A 1 85 ? 0.552 9.861 -19.310 1.00 95.19 85 ALA A N 1
ATOM 650 C CA . ALA A 1 85 ? 2.004 10.051 -19.245 1.00 95.19 85 ALA A CA 1
ATOM 651 C C . ALA A 1 85 ? 2.826 8.860 -19.772 1.00 95.19 85 ALA A C 1
ATOM 653 O O . ALA A 1 85 ? 4.025 9.020 -20.053 1.00 95.19 85 ALA A O 1
ATOM 654 N N . VAL A 1 86 ? 2.207 7.680 -19.887 1.00 94.44 86 VAL A N 1
ATOM 655 C CA . VAL A 1 86 ? 2.860 6.423 -20.272 1.00 94.44 86 VAL A CA 1
ATOM 656 C C . VAL A 1 86 ? 2.126 5.785 -21.448 1.00 94.44 86 VAL A C 1
ATOM 658 O O . VAL A 1 86 ? 1.024 5.267 -21.301 1.00 94.44 86 VAL A O 1
ATOM 661 N N . ASP A 1 87 ? 2.772 5.774 -22.612 1.00 92.06 87 ASP A N 1
ATOM 662 C CA . ASP A 1 87 ? 2.319 4.993 -23.762 1.00 92.06 87 ASP A CA 1
ATOM 663 C C . ASP A 1 87 ? 2.905 3.578 -23.695 1.00 92.06 87 ASP A C 1
ATOM 665 O O . ASP A 1 87 ? 4.055 3.357 -24.073 1.00 92.06 87 ASP A O 1
ATOM 669 N N . VAL A 1 88 ? 2.116 2.616 -23.210 1.00 89.81 88 VAL A N 1
ATOM 670 C CA . VAL A 1 88 ? 2.538 1.210 -23.056 1.00 89.81 88 VAL A CA 1
ATOM 671 C C . VAL A 1 88 ? 2.956 0.588 -24.394 1.00 89.81 88 VAL A C 1
ATOM 673 O O . VAL A 1 88 ? 3.875 -0.227 -24.419 1.00 89.81 88 VAL A O 1
ATOM 676 N N . GLY A 1 89 ? 2.342 0.996 -25.513 1.00 88.50 89 GLY A N 1
ATOM 677 C CA . GLY A 1 89 ? 2.641 0.450 -26.842 1.00 88.50 89 GLY A CA 1
ATOM 678 C C . GLY A 1 89 ? 4.056 0.761 -27.337 1.00 88.50 89 GLY A C 1
ATOM 679 O O . GLY A 1 89 ? 4.570 0.061 -28.208 1.00 88.50 89 GLY A O 1
ATOM 680 N N . SER A 1 90 ? 4.704 1.772 -26.754 1.00 89.00 90 SER A N 1
ATOM 681 C CA . SER A 1 90 ? 6.084 2.159 -27.059 1.00 89.00 90 SER A CA 1
ATOM 682 C C . SER A 1 90 ? 7.145 1.290 -26.364 1.00 89.00 90 SER A C 1
ATOM 684 O O . SER A 1 90 ? 8.339 1.483 -26.602 1.00 89.00 90 SER A O 1
ATOM 686 N N . TYR A 1 91 ? 6.749 0.337 -25.513 1.00 87.00 91 TYR A N 1
ATOM 687 C CA . TYR A 1 91 ? 7.668 -0.475 -24.715 1.00 87.00 91 TYR A CA 1
ATOM 688 C C . TYR A 1 91 ? 7.471 -1.974 -24.947 1.00 87.00 91 TYR A C 1
ATOM 690 O O . TYR A 1 91 ? 6.382 -2.447 -25.265 1.00 87.00 91 TYR A O 1
ATOM 698 N N . ALA A 1 92 ? 8.542 -2.743 -24.734 1.00 76.38 92 ALA A N 1
ATOM 699 C CA . ALA A 1 92 ? 8.417 -4.189 -24.606 1.00 76.38 92 ALA A CA 1
ATOM 700 C C . ALA A 1 92 ? 7.568 -4.525 -23.357 1.00 76.38 92 ALA A C 1
ATOM 702 O O . ALA A 1 92 ? 7.788 -3.908 -22.306 1.00 76.38 92 ALA A O 1
ATOM 703 N N . PRO A 1 93 ? 6.628 -5.487 -23.440 1.00 69.06 93 PRO A N 1
ATOM 704 C CA . PRO A 1 93 ? 5.815 -5.902 -22.298 1.00 69.06 93 PRO A CA 1
ATOM 705 C C . PRO A 1 93 ? 6.684 -6.309 -21.102 1.00 69.06 93 PRO A C 1
ATOM 707 O O . PRO A 1 93 ? 7.645 -7.056 -21.279 1.00 69.06 93 PRO A O 1
ATOM 710 N N . GLY A 1 94 ? 6.361 -5.804 -19.907 1.00 66.12 94 GLY A N 1
ATOM 711 C CA . GLY A 1 94 ? 7.062 -6.154 -18.660 1.00 66.12 94 GLY A CA 1
ATOM 712 C C . GLY A 1 94 ? 8.538 -5.737 -18.604 1.00 66.12 94 GLY A C 1
ATOM 713 O O . GLY A 1 94 ? 9.268 -6.180 -17.729 1.00 66.12 94 GLY A O 1
ATOM 714 N N . GLY A 1 95 ? 9.020 -4.906 -19.535 1.00 83.50 95 GLY A N 1
ATOM 715 C CA . GLY A 1 95 ? 10.431 -4.528 -19.582 1.00 83.50 95 GLY A CA 1
ATOM 716 C C . GLY A 1 95 ? 10.807 -3.469 -18.543 1.00 83.50 95 GLY A C 1
ATOM 717 O O . GLY A 1 95 ? 10.063 -2.513 -18.313 1.00 83.50 95 GLY A O 1
ATOM 718 N N . ARG A 1 96 ? 12.032 -3.553 -18.007 1.00 91.38 96 ARG A N 1
ATOM 719 C CA . ARG A 1 96 ? 12.631 -2.562 -17.088 1.00 91.38 96 ARG A CA 1
ATOM 720 C C . ARG A 1 96 ? 12.413 -1.111 -17.513 1.00 91.38 96 ARG A C 1
ATOM 722 O O . ARG A 1 96 ? 12.075 -0.276 -16.685 1.00 91.38 96 ARG A O 1
ATOM 729 N N . ALA A 1 97 ? 12.563 -0.812 -18.805 1.00 92.06 97 ALA A N 1
ATOM 730 C CA . ALA A 1 97 ? 12.387 0.538 -19.341 1.00 92.06 97 ALA A CA 1
ATOM 731 C C . ALA A 1 97 ? 10.971 1.100 -19.110 1.00 92.06 97 ALA A C 1
ATOM 733 O O . ALA A 1 97 ? 10.826 2.293 -18.842 1.00 92.06 97 ALA A O 1
ATOM 734 N N . LEU A 1 98 ? 9.940 0.251 -19.179 1.00 93.81 98 LEU A N 1
ATOM 735 C CA . LEU A 1 98 ? 8.564 0.642 -18.883 1.00 93.81 98 LEU A CA 1
ATOM 736 C C . LEU A 1 98 ? 8.398 0.920 -17.387 1.00 93.81 98 LEU A C 1
ATOM 738 O O . LEU A 1 98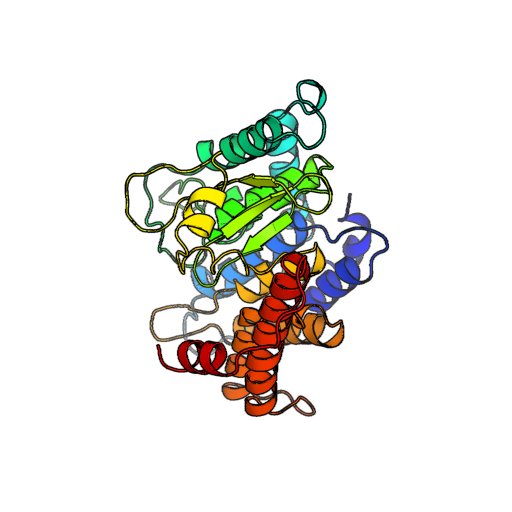 ? 7.895 1.977 -17.019 1.00 93.81 98 LEU A O 1
ATOM 742 N N . VAL A 1 99 ? 8.887 0.027 -16.523 1.00 94.62 99 VAL A N 1
ATOM 743 C CA . VAL A 1 99 ? 8.812 0.204 -15.061 1.00 94.62 99 VAL A CA 1
ATOM 744 C C . VAL A 1 99 ? 9.563 1.465 -14.616 1.00 94.62 99 VAL A C 1
ATOM 746 O O . VAL A 1 99 ? 9.037 2.261 -13.838 1.00 94.62 99 VAL A O 1
ATOM 749 N N . SER A 1 100 ? 10.755 1.716 -15.167 1.00 94.25 100 SER A N 1
ATOM 750 C CA . SER A 1 100 ? 11.505 2.954 -14.928 1.00 94.25 100 SER A CA 1
ATOM 751 C C . SER A 1 100 ? 10.741 4.186 -15.414 1.00 94.25 100 SER A C 1
ATOM 753 O O . SER A 1 100 ? 10.702 5.190 -14.708 1.00 94.25 100 SER A O 1
ATOM 755 N N . ARG A 1 101 ? 10.059 4.111 -16.568 1.00 95.19 101 ARG A N 1
ATOM 756 C CA . ARG A 1 101 ? 9.213 5.210 -17.050 1.00 95.19 101 ARG A CA 1
ATOM 757 C C . ARG A 1 101 ? 8.063 5.508 -16.086 1.00 95.19 101 ARG A C 1
ATOM 759 O O . ARG A 1 101 ? 7.806 6.679 -15.818 1.00 95.19 101 ARG A O 1
ATOM 766 N N . VAL A 1 102 ? 7.382 4.486 -15.566 1.00 96.75 102 VAL A N 1
ATOM 767 C CA . VAL A 1 102 ? 6.310 4.667 -14.570 1.00 96.75 102 VAL A CA 1
ATOM 768 C C . VAL A 1 102 ? 6.872 5.285 -13.286 1.00 96.75 102 VAL A C 1
ATOM 770 O O . VAL A 1 102 ? 6.300 6.246 -12.769 1.00 96.75 102 VAL A O 1
ATOM 773 N N . SER A 1 103 ? 8.029 4.804 -12.819 1.00 96.88 103 SER A N 1
ATOM 774 C CA . SER A 1 103 ? 8.750 5.382 -11.678 1.00 96.88 103 SER A CA 1
ATOM 775 C C . SER A 1 103 ? 9.054 6.869 -11.879 1.00 96.88 103 SER A C 1
ATOM 777 O O . SER A 1 103 ? 8.759 7.686 -11.007 1.00 96.88 103 SER A O 1
ATOM 779 N N . ASP A 1 104 ? 9.536 7.256 -13.061 1.00 95.62 104 ASP A N 1
ATOM 780 C CA . ASP A 1 104 ? 9.802 8.655 -13.392 1.00 95.62 104 ASP A CA 1
ATOM 781 C C . ASP A 1 104 ? 8.540 9.518 -13.424 1.00 95.62 104 ASP A C 1
ATOM 783 O O . ASP A 1 104 ? 8.601 10.693 -13.058 1.00 95.62 104 ASP A O 1
ATOM 787 N N . VAL A 1 105 ? 7.391 8.976 -13.839 1.00 96.00 105 VAL A N 1
ATOM 788 C CA . VAL A 1 105 ? 6.118 9.710 -13.785 1.00 96.00 105 VAL A CA 1
ATOM 789 C C . VAL A 1 105 ? 5.763 10.051 -12.341 1.00 96.00 105 VAL A C 1
ATOM 791 O O . VAL A 1 105 ? 5.482 11.213 -12.049 1.00 96.00 105 VAL A O 1
ATOM 794 N N . ILE A 1 106 ? 5.832 9.079 -11.427 1.00 96.50 106 ILE A N 1
ATOM 795 C CA . ILE A 1 106 ? 5.565 9.326 -10.005 1.00 96.50 106 ILE A CA 1
ATOM 796 C C . ILE A 1 106 ? 6.606 10.293 -9.437 1.00 96.50 106 ILE A C 1
ATOM 798 O O . ILE A 1 106 ? 6.246 11.334 -8.889 1.00 96.50 106 ILE A O 1
ATOM 802 N N . TRP A 1 107 ? 7.892 10.023 -9.646 1.00 94.19 107 TRP A N 1
ATOM 803 C CA . TRP A 1 107 ? 8.988 10.825 -9.112 1.00 94.19 107 TRP A CA 1
ATOM 804 C C . TRP A 1 107 ? 8.933 12.296 -9.522 1.00 94.19 107 TRP A C 1
ATOM 806 O O . TRP A 1 107 ? 9.019 13.188 -8.679 1.00 94.19 107 TRP A O 1
ATOM 816 N N . ASN A 1 108 ? 8.760 12.567 -10.818 1.00 93.31 108 ASN A N 1
ATOM 817 C CA . ASN A 1 108 ? 8.824 13.928 -11.353 1.00 93.31 108 ASN A CA 1
ATOM 818 C C . ASN A 1 108 ? 7.637 14.799 -10.931 1.00 93.31 108 ASN A C 1
ATOM 820 O O . ASN A 1 108 ? 7.681 16.018 -11.095 1.00 93.31 108 ASN A O 1
ATOM 824 N N . THR A 1 109 ? 6.588 14.187 -10.385 1.00 91.75 109 THR A N 1
ATOM 825 C CA . THR A 1 109 ? 5.423 14.904 -9.859 1.00 91.75 109 THR A CA 1
ATOM 826 C C . THR A 1 109 ? 5.571 15.283 -8.390 1.00 91.75 109 THR A C 1
ATOM 828 O O . THR A 1 109 ? 4.819 16.134 -7.918 1.00 91.75 109 THR A O 1
ATOM 831 N N . LEU A 1 110 ? 6.533 14.690 -7.672 1.00 91.38 110 LEU A N 1
ATOM 832 C CA . LEU A 1 110 ? 6.799 15.003 -6.272 1.00 91.38 110 LEU A CA 1
ATOM 833 C C . LEU A 1 110 ? 7.385 16.408 -6.129 1.00 91.38 110 LEU A C 1
ATOM 835 O O . LEU A 1 110 ? 8.184 16.878 -6.942 1.00 91.38 110 LEU A O 1
ATOM 839 N N . ASN A 1 111 ? 7.027 17.075 -5.035 1.00 87.94 111 ASN A N 1
ATOM 840 C CA . ASN A 1 111 ? 7.661 18.325 -4.658 1.00 87.94 111 ASN A CA 1
ATOM 841 C C . ASN A 1 111 ? 9.157 18.082 -4.393 1.00 87.94 111 ASN A C 1
ATOM 843 O O . ASN A 1 111 ? 9.535 17.158 -3.688 1.00 87.94 111 ASN A O 1
ATOM 847 N N . ARG A 1 112 ? 10.044 18.924 -4.920 1.00 80.81 112 ARG A N 1
ATOM 848 C CA . ARG A 1 112 ? 11.492 18.751 -4.713 1.00 80.81 112 ARG A CA 1
ATOM 849 C C . ARG A 1 112 ? 11.945 19.066 -3.288 1.00 80.81 112 ARG A C 1
ATOM 851 O O . ARG A 1 112 ? 13.036 18.661 -2.900 1.00 80.81 112 ARG A O 1
ATOM 858 N N . SER A 1 113 ? 11.147 19.817 -2.528 1.00 81.56 113 SER A N 1
ATOM 859 C CA . SER A 1 113 ? 11.514 20.301 -1.199 1.00 81.56 113 SER A CA 1
ATOM 860 C C . SER A 1 113 ? 10.399 20.038 -0.191 1.00 81.56 113 SER A C 1
ATOM 862 O O . SER A 1 113 ? 9.424 20.782 -0.083 1.00 81.56 113 SER A O 1
ATOM 864 N N . TYR A 1 114 ? 10.546 18.948 0.556 1.00 86.25 114 TYR A N 1
ATOM 865 C CA . TYR A 1 114 ? 9.760 18.653 1.749 1.00 86.25 114 TYR A CA 1
ATOM 866 C C . TYR A 1 114 ? 10.545 17.724 2.677 1.00 86.25 114 TYR A C 1
ATOM 868 O O . TYR A 1 114 ? 11.522 17.096 2.270 1.00 86.25 114 TYR A O 1
ATOM 876 N N . ASN A 1 115 ? 10.118 17.655 3.938 1.00 85.44 115 ASN A N 1
ATOM 877 C CA . ASN A 1 115 ? 10.647 16.671 4.871 1.00 85.44 115 ASN A CA 1
ATOM 878 C C . ASN A 1 115 ? 10.137 15.275 4.479 1.00 85.44 115 ASN A C 1
ATOM 880 O O . ASN A 1 115 ? 8.941 15.016 4.604 1.00 85.44 115 ASN A O 1
ATOM 884 N N . LYS A 1 116 ? 11.046 14.418 4.008 1.00 86.56 116 LYS A N 1
ATOM 885 C CA . LYS A 1 116 ? 10.772 13.037 3.582 1.00 86.56 116 LYS A CA 1
ATOM 886 C C . LYS A 1 116 ? 10.414 12.105 4.744 1.00 86.56 116 LYS A C 1
ATOM 888 O O . LYS A 1 116 ? 9.772 11.096 4.504 1.00 86.56 116 LYS A O 1
ATOM 893 N N . ASP A 1 117 ? 10.764 12.493 5.972 1.00 87.25 117 ASP A N 1
ATOM 894 C CA . ASP A 1 117 ? 10.457 11.766 7.212 1.00 87.25 117 ASP A CA 1
ATOM 895 C C . ASP A 1 117 ? 9.154 12.289 7.863 1.00 87.25 117 ASP A C 1
ATOM 897 O O . ASP A 1 117 ? 8.892 12.072 9.046 1.00 87.25 117 ASP A O 1
ATOM 901 N N . ARG A 1 118 ? 8.357 13.090 7.141 1.00 89.44 118 ARG A N 1
ATOM 902 C CA . ARG A 1 118 ? 7.089 13.617 7.663 1.00 89.44 118 ARG A CA 1
ATOM 903 C C . ARG A 1 118 ? 6.070 12.476 7.762 1.00 89.44 118 ARG A C 1
ATOM 905 O O . ARG A 1 118 ? 5.990 11.659 6.861 1.00 89.44 118 ARG A O 1
ATOM 912 N N . ALA A 1 119 ? 5.254 12.461 8.812 1.00 90.69 119 ALA A N 1
ATOM 913 C CA . ALA A 1 119 ? 4.134 11.527 8.920 1.00 90.69 119 ALA A CA 1
ATOM 914 C C . ALA A 1 119 ? 3.014 11.832 7.901 1.00 90.69 119 ALA A C 1
ATOM 916 O O . ALA A 1 119 ? 2.880 12.967 7.421 1.00 90.69 119 ALA A O 1
ATOM 917 N N . HIS A 1 120 ? 2.175 10.829 7.633 1.00 93.94 120 HIS A N 1
ATOM 918 C CA . HIS A 1 120 ? 0.953 10.918 6.820 1.00 93.94 120 HIS A CA 1
ATOM 919 C C . HIS A 1 120 ? 1.169 11.225 5.332 1.00 93.94 120 HIS A C 1
ATOM 921 O O . HIS A 1 120 ? 0.293 11.791 4.676 1.00 93.94 120 HIS A O 1
ATOM 927 N N . ILE A 1 121 ? 2.344 10.901 4.785 1.00 95.19 121 ILE A N 1
ATOM 928 C CA . ILE A 1 121 ? 2.663 11.079 3.360 1.00 95.19 121 ILE A CA 1
ATOM 929 C C . ILE A 1 121 ? 2.945 9.748 2.651 1.00 95.19 121 ILE A C 1
ATOM 931 O O . ILE A 1 121 ? 3.665 9.712 1.674 1.00 95.19 121 ILE A O 1
ATOM 935 N N . GLN A 1 122 ? 2.373 8.643 3.098 1.00 96.19 122 GLN A N 1
ATOM 936 C CA . GLN A 1 122 ? 2.605 7.300 2.557 1.00 96.19 122 GLN A CA 1
ATOM 937 C C . GLN A 1 122 ? 1.546 6.853 1.532 1.00 96.19 122 GLN A C 1
ATOM 939 O O . GLN A 1 122 ? 1.748 5.895 0.791 1.00 96.19 122 GLN A O 1
ATOM 944 N N . SER A 1 123 ? 0.397 7.536 1.475 1.00 97.81 123 SER A N 1
ATOM 945 C CA . SER A 1 123 ? -0.767 7.129 0.673 1.00 97.81 123 SER A CA 1
ATOM 946 C C . SER A 1 123 ? -0.909 7.891 -0.648 1.00 97.81 123 SER A C 1
ATOM 948 O O . SER A 1 123 ? -0.469 9.037 -0.794 1.00 97.81 123 SER A O 1
ATOM 950 N N . LEU A 1 124 ? -1.653 7.310 -1.597 1.00 97.50 124 LEU A N 1
ATOM 951 C CA . LEU A 1 124 ? -2.036 8.007 -2.829 1.00 97.50 124 LEU A CA 1
ATOM 952 C C . LEU A 1 124 ? -2.918 9.234 -2.571 1.00 97.50 124 LEU A C 1
ATOM 954 O O . LEU A 1 124 ? -2.944 10.156 -3.385 1.00 97.50 124 LEU A O 1
ATOM 958 N N . TYR A 1 125 ? -3.614 9.293 -1.434 1.00 96.00 125 TYR A N 1
ATOM 959 C CA . TYR A 1 125 ? -4.319 10.507 -1.033 1.00 96.00 125 TYR A CA 1
ATOM 960 C C . TYR A 1 125 ? -3.344 11.677 -0.819 1.00 96.00 125 TYR A C 1
ATOM 962 O O . TYR A 1 125 ? -3.567 12.764 -1.360 1.00 96.00 125 TYR A O 1
ATOM 970 N N . SER A 1 126 ? -2.236 11.456 -0.097 1.00 94.25 126 SER A N 1
ATOM 971 C CA . SER A 1 126 ? -1.173 12.464 0.072 1.00 94.25 126 SER A CA 1
ATOM 972 C C . SER A 1 126 ? -0.555 12.855 -1.269 1.00 94.25 126 SER A C 1
ATOM 974 O O . SER A 1 126 ? -0.356 14.041 -1.544 1.00 94.25 126 SER A O 1
ATOM 976 N N . TYR A 1 127 ? -0.309 11.869 -2.134 1.00 95.25 127 TYR A N 1
ATOM 977 C CA . TYR A 1 127 ? 0.188 12.104 -3.486 1.00 95.25 127 TYR A CA 1
ATOM 978 C C . TYR A 1 127 ? -0.733 13.053 -4.272 1.00 95.25 127 TYR A C 1
ATOM 980 O O . TYR A 1 127 ? -0.295 14.088 -4.764 1.00 95.25 127 TYR A O 1
ATOM 988 N N . LEU A 1 128 ? -2.031 12.755 -4.345 1.00 94.25 128 LEU A N 1
ATOM 989 C CA . LEU A 1 128 ? -2.971 13.494 -5.194 1.00 94.25 128 LEU A CA 1
ATOM 990 C C . LEU A 1 128 ? -3.361 14.867 -4.642 1.00 94.25 128 LEU A C 1
ATOM 992 O O . LEU A 1 128 ? -3.653 15.784 -5.416 1.00 94.25 128 LEU A O 1
ATOM 996 N N . THR A 1 129 ? -3.417 15.010 -3.321 1.00 90.25 129 THR A N 1
ATOM 997 C CA . THR A 1 129 ? -3.918 16.236 -2.686 1.00 90.25 129 THR A CA 1
ATOM 998 C C . THR A 1 129 ? -2.805 17.166 -2.230 1.00 90.25 129 THR A C 1
ATOM 1000 O O . THR A 1 129 ? -3.050 18.361 -2.086 1.00 90.25 129 THR A O 1
ATOM 1003 N N . GLY A 1 130 ? -1.602 16.642 -1.964 1.00 76.56 130 GLY A N 1
ATOM 1004 C CA . GLY A 1 130 ? -0.477 17.401 -1.418 1.00 76.56 130 GLY A CA 1
ATOM 1005 C C . GLY A 1 130 ? -0.752 18.058 -0.056 1.00 76.56 130 GLY A C 1
ATOM 1006 O O . GLY A 1 130 ? 0.143 18.695 0.486 1.00 76.56 130 GLY A O 1
ATOM 1007 N N . PHE A 1 131 ? -1.945 17.878 0.523 1.00 65.75 131 PHE A N 1
ATOM 1008 C CA . PHE A 1 131 ? -2.550 18.617 1.638 1.00 65.75 131 PHE A CA 1
ATOM 1009 C C . PHE A 1 131 ? -2.677 20.134 1.405 1.00 65.75 131 PHE A C 1
ATOM 1011 O O . PHE A 1 131 ? -1.888 20.930 1.919 1.00 65.75 131 PHE A O 1
ATOM 1018 N N . GLU A 1 132 ? -3.709 20.543 0.658 1.00 51.12 132 GLU A N 1
ATOM 1019 C CA . GLU A 1 132 ? -4.158 21.937 0.550 1.00 51.12 132 GLU A CA 1
ATOM 1020 C C . GLU A 1 132 ? -4.397 22.548 1.942 1.00 51.12 132 GLU A C 1
ATOM 1022 O O . GLU A 1 132 ? -5.243 22.094 2.712 1.00 51.12 132 GLU A O 1
ATOM 1027 N N . THR A 1 133 ? -3.665 23.615 2.264 1.00 46.38 133 THR A N 1
ATOM 1028 C CA . THR A 1 133 ? -4.049 24.529 3.348 1.00 46.38 133 THR A CA 1
ATOM 1029 C C . THR A 1 133 ? -4.421 25.872 2.723 1.00 46.38 133 THR A C 1
ATOM 1031 O O . THR A 1 133 ? -3.801 26.248 1.726 1.00 46.38 133 THR A O 1
ATOM 1034 N N . PRO A 1 134 ? -5.360 26.646 3.301 1.00 44.12 134 PRO A N 1
ATOM 1035 C CA . PRO A 1 134 ? -5.768 27.947 2.754 1.00 44.12 134 PRO A CA 1
ATOM 1036 C C . PRO A 1 134 ? -4.622 28.961 2.579 1.00 44.12 134 PRO A C 1
ATOM 1038 O O . PRO A 1 134 ? -4.806 29.974 1.913 1.00 44.12 134 PRO A O 1
ATOM 1041 N N . LEU A 1 135 ? -3.451 28.707 3.180 1.00 43.09 135 LEU A N 1
ATOM 1042 C CA . LEU A 1 135 ? -2.266 29.566 3.116 1.00 43.09 135 LEU A CA 1
ATOM 1043 C C . LEU A 1 135 ? -1.074 28.971 2.345 1.00 43.09 135 LEU A C 1
ATOM 1045 O O . LEU A 1 135 ? -0.082 29.673 2.177 1.00 43.09 135 LEU A O 1
ATOM 1049 N N . ASN A 1 136 ? -1.124 27.716 1.886 1.00 41.56 136 ASN A N 1
ATOM 1050 C CA . ASN A 1 136 ? -0.020 27.104 1.142 1.00 41.56 136 ASN A CA 1
ATOM 1051 C C . ASN A 1 136 ? -0.525 26.010 0.195 1.00 41.56 136 ASN A C 1
ATOM 1053 O O . ASN A 1 136 ? -1.073 24.996 0.637 1.00 41.56 136 ASN A O 1
ATOM 1057 N N . VAL A 1 137 ? -0.248 26.195 -1.100 1.00 47.75 137 VAL A N 1
ATOM 1058 C CA . VAL A 1 137 ? -0.325 25.144 -2.123 1.00 47.75 137 VAL A CA 1
ATOM 1059 C C . VAL A 1 137 ? 0.803 24.161 -1.832 1.00 47.75 137 VAL A C 1
ATOM 1061 O O . VAL A 1 137 ? 1.942 24.319 -2.267 1.00 47.75 137 VAL A O 1
ATOM 1064 N N . SER A 1 138 ? 0.519 23.181 -0.989 1.00 55.78 138 SER A N 1
ATOM 1065 C CA . SER A 1 138 ? 1.474 22.136 -0.674 1.00 55.78 138 SER A CA 1
ATOM 1066 C C . SER A 1 138 ? 1.491 21.149 -1.842 1.00 55.78 138 SER A C 1
ATOM 1068 O O . SER A 1 138 ? 0.484 20.522 -2.147 1.00 55.78 138 SER A O 1
ATOM 1070 N N . GLY A 1 139 ? 2.621 21.073 -2.550 1.00 68.31 139 GLY A N 1
ATOM 1071 C CA . GLY A 1 139 ? 2.799 20.127 -3.656 1.00 68.31 139 GLY A CA 1
ATOM 1072 C C . GLY A 1 139 ? 2.727 18.661 -3.208 1.00 68.31 139 GLY A C 1
ATOM 1073 O O . GLY A 1 139 ? 2.835 18.368 -2.020 1.00 68.31 139 GLY A O 1
ATOM 1074 N N . THR A 1 140 ? 2.585 17.762 -4.180 1.00 86.44 140 THR A N 1
ATOM 1075 C CA . THR A 1 140 ? 2.606 16.293 -4.072 1.00 86.44 140 THR A CA 1
ATOM 1076 C C . THR A 1 140 ? 3.739 15.791 -3.167 1.00 86.44 140 THR A C 1
ATOM 1078 O O . THR A 1 140 ? 4.904 16.142 -3.384 1.00 86.44 140 THR A O 1
ATOM 1081 N N . LYS A 1 141 ? 3.427 14.963 -2.164 1.00 91.88 141 LYS A N 1
ATOM 1082 C CA . LYS A 1 141 ? 4.400 14.435 -1.189 1.00 91.88 141 LYS A CA 1
ATOM 1083 C C . LYS A 1 141 ? 4.225 12.938 -1.004 1.00 91.88 141 LYS A C 1
ATOM 1085 O O . LYS A 1 141 ? 3.088 12.495 -0.834 1.00 91.88 141 LYS A O 1
ATOM 1090 N N . LEU A 1 142 ? 5.343 12.212 -0.991 1.00 95.25 142 LEU A N 1
ATOM 1091 C CA . LEU A 1 142 ? 5.396 10.797 -0.643 1.00 95.25 142 LEU A CA 1
ATOM 1092 C C . LEU A 1 142 ? 6.604 10.483 0.254 1.00 95.25 142 LEU A C 1
ATOM 1094 O O . LEU A 1 142 ? 7.638 11.121 0.116 1.00 95.25 142 LEU A O 1
ATOM 1098 N N . ASP A 1 143 ? 6.517 9.526 1.167 1.00 94.88 143 ASP A N 1
ATOM 1099 C CA . ASP A 1 143 ? 7.718 8.933 1.770 1.00 94.88 143 ASP A CA 1
ATOM 1100 C C . ASP A 1 143 ? 8.307 7.830 0.865 1.00 94.88 143 ASP A C 1
ATOM 1102 O O . ASP A 1 143 ? 7.813 7.577 -0.239 1.00 94.88 143 ASP A O 1
ATOM 1106 N N . ALA A 1 144 ? 9.406 7.199 1.294 1.00 94.81 144 ALA A N 1
ATOM 1107 C CA . ALA A 1 144 ? 10.121 6.227 0.467 1.00 94.81 144 ALA A CA 1
ATOM 1108 C C . ALA A 1 144 ? 9.235 5.029 0.074 1.00 94.81 144 ALA A C 1
ATOM 1110 O O . ALA A 1 144 ? 9.189 4.665 -1.106 1.00 94.81 144 ALA A O 1
ATOM 1111 N N . PHE A 1 145 ? 8.500 4.470 1.043 1.00 97.19 145 PHE A N 1
ATOM 1112 C CA . PHE A 1 145 ? 7.531 3.394 0.831 1.00 97.19 145 PHE A CA 1
ATOM 1113 C C . PHE A 1 145 ? 6.392 3.845 -0.087 1.00 97.19 145 PHE A C 1
ATOM 1115 O O . PHE A 1 145 ? 6.078 3.166 -1.065 1.00 97.19 145 PHE A O 1
ATOM 1122 N N . GLY A 1 146 ? 5.814 5.017 0.180 1.00 97.75 146 GLY A N 1
ATOM 1123 C CA . GLY A 1 146 ? 4.708 5.582 -0.575 1.00 97.75 146 GLY A CA 1
ATOM 1124 C C . GLY A 1 146 ? 5.047 5.773 -2.049 1.00 97.75 146 GLY A C 1
ATOM 1125 O O . GLY A 1 146 ? 4.197 5.519 -2.904 1.00 97.75 146 GLY A O 1
ATOM 1126 N N . VAL A 1 147 ? 6.293 6.139 -2.381 1.00 97.50 147 VAL A N 1
ATOM 1127 C CA . VAL A 1 147 ? 6.771 6.163 -3.774 1.00 97.50 147 VAL A CA 1
ATOM 1128 C C . VAL A 1 147 ? 6.725 4.770 -4.391 1.00 97.50 147 VAL A C 1
ATOM 1130 O O . VAL A 1 147 ? 6.079 4.607 -5.423 1.00 97.50 147 VAL A O 1
ATOM 1133 N N . ALA A 1 148 ? 7.355 3.768 -3.772 1.00 98.31 148 ALA A N 1
ATOM 1134 C CA . ALA A 1 148 ? 7.380 2.409 -4.316 1.00 98.31 148 ALA A CA 1
ATOM 1135 C C . ALA A 1 148 ? 5.961 1.840 -4.497 1.00 98.31 148 ALA A C 1
ATOM 1137 O O . ALA A 1 148 ? 5.619 1.359 -5.579 1.00 98.31 148 ALA A O 1
ATOM 1138 N N . PHE A 1 149 ? 5.104 2.001 -3.487 1.00 98.75 149 PHE A N 1
ATOM 1139 C CA . PHE A 1 149 ? 3.699 1.605 -3.538 1.00 98.75 149 PHE A CA 1
ATOM 1140 C C . PHE A 1 149 ? 2.933 2.316 -4.667 1.00 98.75 149 PHE A C 1
ATOM 1142 O O . PHE A 1 149 ? 2.194 1.684 -5.422 1.00 98.75 149 PHE A O 1
ATOM 1149 N N . SER A 1 150 ? 3.140 3.626 -4.838 1.00 98.50 150 SER A N 1
ATOM 1150 C CA . SER A 1 150 ? 2.480 4.404 -5.895 1.00 98.50 150 SER A CA 1
ATOM 1151 C C . SER A 1 150 ? 2.901 3.960 -7.296 1.00 98.50 150 SER A C 1
ATOM 1153 O O . SER A 1 150 ? 2.076 3.981 -8.211 1.00 98.50 150 SER A O 1
ATOM 1155 N N . VAL A 1 151 ? 4.154 3.524 -7.474 1.00 98.38 151 VAL A N 1
ATOM 1156 C CA . VAL A 1 151 ? 4.609 2.948 -8.748 1.00 98.38 151 VAL A CA 1
ATOM 1157 C C . VAL A 1 151 ? 3.917 1.609 -9.013 1.00 98.38 151 VAL A C 1
ATOM 1159 O O . VAL A 1 151 ? 3.452 1.404 -10.131 1.00 98.38 151 VAL A O 1
ATOM 1162 N N . VAL A 1 152 ? 3.745 0.737 -8.009 1.00 98.38 152 VAL A N 1
ATOM 1163 C CA . VAL A 1 152 ? 2.966 -0.512 -8.168 1.00 98.38 152 VAL A CA 1
ATOM 1164 C C . VAL A 1 152 ? 1.517 -0.221 -8.549 1.00 98.38 152 VAL A C 1
ATOM 1166 O O . VAL A 1 152 ? 1.006 -0.798 -9.507 1.00 98.38 152 VAL A O 1
ATOM 1169 N N . ALA A 1 153 ? 0.861 0.715 -7.861 1.00 98.38 153 ALA A N 1
ATOM 1170 C CA . ALA A 1 153 ? -0.510 1.102 -8.183 1.00 98.38 153 ALA A CA 1
ATOM 1171 C C . ALA A 1 153 ? -0.629 1.679 -9.608 1.00 98.38 153 ALA A C 1
ATOM 1173 O O . ALA A 1 153 ? -1.582 1.377 -10.325 1.00 98.38 153 ALA A O 1
ATOM 1174 N N . ALA A 1 154 ? 0.350 2.471 -10.058 1.00 98.25 154 ALA A N 1
ATOM 1175 C CA . ALA A 1 154 ? 0.395 2.980 -11.428 1.00 98.25 154 ALA A CA 1
ATOM 1176 C C . ALA A 1 154 ? 0.616 1.858 -12.461 1.00 98.25 154 ALA A C 1
ATOM 1178 O O . ALA A 1 154 ? -0.044 1.839 -13.499 1.00 98.25 154 ALA A O 1
ATOM 1179 N N . CYS A 1 155 ? 1.485 0.889 -12.165 1.00 97.44 155 CYS A N 1
ATOM 1180 C CA . CYS A 1 155 ? 1.662 -0.312 -12.981 1.00 97.44 155 CYS A CA 1
ATOM 1181 C C . CYS A 1 155 ? 0.360 -1.125 -13.080 1.00 97.44 155 CYS A C 1
ATOM 1183 O O . CYS A 1 155 ? -0.024 -1.520 -14.181 1.00 97.44 155 CYS A O 1
ATOM 1185 N N . GLN A 1 156 ? -0.378 -1.284 -11.976 1.00 96.50 156 GLN A N 1
ATOM 1186 C CA . GLN A 1 156 ? -1.690 -1.939 -11.974 1.00 96.50 156 GLN A CA 1
ATOM 1187 C C . GLN A 1 156 ? -2.697 -1.207 -12.879 1.00 96.50 156 GLN A C 1
ATOM 1189 O O . GLN A 1 156 ? -3.407 -1.848 -13.655 1.00 96.50 156 GLN A O 1
ATOM 1194 N N . VAL A 1 157 ? -2.735 0.132 -12.842 1.00 96.44 157 VAL A N 1
ATOM 1195 C CA . VAL A 1 157 ? -3.585 0.949 -13.733 1.00 96.44 157 VAL A CA 1
ATOM 1196 C C . VAL A 1 157 ? -3.261 0.708 -15.211 1.00 96.44 157 VAL A C 1
ATOM 1198 O O . VAL A 1 157 ? -4.171 0.661 -16.039 1.00 96.44 157 VAL A O 1
ATOM 1201 N N . LEU A 1 158 ? -1.981 0.523 -15.542 1.00 95.75 158 LEU A N 1
ATOM 1202 C CA . LEU A 1 158 ? -1.510 0.232 -16.900 1.00 95.75 158 LEU A CA 1
ATOM 1203 C C . LEU A 1 158 ? -1.724 -1.233 -17.323 1.00 95.75 158 LEU A C 1
ATOM 1205 O O . LEU A 1 158 ? -1.428 -1.582 -18.464 1.00 95.75 158 LEU A O 1
ATOM 1209 N N . GLY A 1 159 ? -2.246 -2.085 -16.434 1.00 93.88 159 GLY A N 1
ATOM 1210 C CA . GLY A 1 159 ? -2.458 -3.510 -16.691 1.00 93.88 159 GLY A CA 1
ATOM 1211 C C . GLY A 1 159 ? -1.190 -4.362 -16.583 1.00 93.88 159 GLY A C 1
ATOM 1212 O O . GLY A 1 159 ? -1.160 -5.466 -17.119 1.00 93.88 159 GLY A O 1
ATOM 1213 N N . LEU A 1 160 ? -0.150 -3.865 -15.907 1.00 94.00 160 LEU A N 1
ATOM 1214 C CA . LEU A 1 160 ? 1.106 -4.581 -15.672 1.00 94.00 160 LEU A CA 1
ATOM 1215 C C . LEU A 1 160 ? 0.976 -5.454 -14.418 1.00 94.00 160 LEU A C 1
ATOM 1217 O O . LEU A 1 160 ? 1.409 -5.082 -13.327 1.00 94.00 160 LEU A O 1
ATOM 1221 N N . SER A 1 161 ? 0.309 -6.599 -14.570 1.00 91.62 161 SER A N 1
ATOM 1222 C CA . SER A 1 161 ? -0.005 -7.499 -13.455 1.00 91.62 161 SER A CA 1
ATOM 1223 C C . SER A 1 161 ? 1.216 -8.206 -12.869 1.00 91.62 161 SER A C 1
ATOM 1225 O O . SER A 1 161 ? 1.131 -8.673 -11.744 1.00 91.62 161 SER A O 1
ATOM 1227 N N . ASP A 1 162 ? 2.332 -8.278 -13.596 1.00 93.19 162 ASP A N 1
ATOM 1228 C CA . ASP A 1 162 ? 3.581 -8.924 -13.175 1.00 93.19 162 ASP A CA 1
ATOM 1229 C C . ASP A 1 162 ? 4.472 -8.040 -12.287 1.00 93.19 162 ASP A C 1
ATOM 1231 O O . ASP A 1 162 ? 5.431 -8.535 -11.700 1.00 93.19 162 ASP A O 1
ATOM 1235 N N . VAL A 1 163 ? 4.167 -6.743 -12.169 1.00 96.44 163 VAL A N 1
ATOM 1236 C CA . VAL A 1 163 ? 4.941 -5.812 -11.338 1.00 96.44 163 VAL A CA 1
ATOM 1237 C C . VAL A 1 163 ? 4.422 -5.827 -9.903 1.00 96.44 163 VAL A C 1
ATOM 1239 O O . VAL A 1 163 ? 3.259 -5.498 -9.648 1.00 96.44 163 VAL A O 1
ATOM 1242 N N . HIS A 1 164 ? 5.299 -6.148 -8.959 1.00 97.56 164 HIS A N 1
ATOM 1243 C CA . HIS A 1 164 ? 4.966 -6.312 -7.550 1.00 97.56 164 HIS A CA 1
ATOM 1244 C C . HIS A 1 164 ? 5.922 -5.582 -6.617 1.00 97.56 164 HIS A C 1
ATOM 1246 O O . HIS A 1 164 ? 7.081 -5.322 -6.951 1.00 97.56 164 HIS A O 1
ATOM 1252 N N . LEU A 1 165 ? 5.424 -5.271 -5.422 1.00 98.19 165 LEU A N 1
ATOM 1253 C CA . LEU A 1 165 ? 6.229 -4.685 -4.358 1.00 98.19 165 LEU A CA 1
ATOM 1254 C C . LEU A 1 165 ? 7.161 -5.734 -3.732 1.00 98.19 165 LEU A C 1
ATOM 1256 O O . LEU A 1 165 ? 6.752 -6.859 -3.432 1.00 98.19 165 LEU A O 1
ATOM 1260 N N . ALA A 1 166 ? 8.403 -5.344 -3.472 1.00 97.50 166 ALA A N 1
ATOM 1261 C CA . ALA A 1 166 ? 9.323 -6.077 -2.617 1.00 97.50 166 ALA A CA 1
ATOM 1262 C C . ALA A 1 166 ? 9.748 -5.207 -1.440 1.00 97.50 166 ALA A C 1
ATOM 1264 O O . ALA A 1 166 ? 10.019 -4.016 -1.609 1.00 97.50 166 ALA A O 1
ATOM 1265 N N . LEU A 1 167 ? 9.802 -5.818 -0.259 1.00 96.94 167 LEU A N 1
ATOM 1266 C CA . LEU A 1 167 ? 10.129 -5.136 0.986 1.00 96.94 167 LEU A CA 1
ATOM 1267 C C . LEU A 1 167 ? 11.256 -5.854 1.718 1.00 96.94 167 LEU A C 1
ATOM 1269 O O . LEU A 1 167 ? 11.243 -7.080 1.867 1.00 96.94 167 LEU A O 1
ATOM 1273 N N . SER A 1 168 ? 12.209 -5.077 2.212 1.00 94.38 168 SER A N 1
ATOM 1274 C CA . SER A 1 168 ? 13.023 -5.470 3.356 1.00 94.38 168 SER A CA 1
ATOM 1275 C C . SER A 1 168 ? 12.426 -4.894 4.642 1.00 94.38 168 SER A C 1
ATOM 1277 O O . SER A 1 168 ? 11.294 -4.413 4.656 1.00 94.38 168 SER A O 1
ATOM 1279 N N . GLU A 1 169 ? 13.186 -4.952 5.731 1.00 91.62 169 GLU A N 1
ATOM 1280 C CA . GLU A 1 169 ? 12.807 -4.331 7.002 1.00 91.62 169 GLU A CA 1
ATOM 1281 C C . GLU A 1 169 ? 12.833 -2.792 6.940 1.00 91.62 169 GLU A C 1
ATOM 1283 O O . GLU A 1 169 ? 12.124 -2.152 7.708 1.00 91.62 169 GLU A O 1
ATOM 1288 N N . ASP A 1 170 ? 13.611 -2.199 6.023 1.00 89.94 170 ASP A N 1
ATOM 1289 C CA . ASP A 1 170 ? 13.865 -0.745 5.982 1.00 89.94 170 ASP A CA 1
ATOM 1290 C C . ASP A 1 170 ? 13.866 -0.153 4.556 1.00 89.94 170 ASP A C 1
ATOM 1292 O O . ASP A 1 170 ? 14.260 0.993 4.337 1.00 89.94 170 ASP A O 1
ATOM 1296 N N . HIS A 1 171 ? 13.459 -0.922 3.540 1.00 95.06 171 HIS A N 1
ATOM 1297 C CA . HIS A 1 171 ? 13.443 -0.443 2.156 1.00 95.06 171 HIS A CA 1
ATOM 1298 C C . HIS A 1 171 ? 12.393 -1.120 1.284 1.00 95.06 171 HIS A C 1
ATOM 1300 O O . HIS A 1 171 ? 11.951 -2.236 1.556 1.00 95.06 171 HIS A O 1
ATOM 1306 N N . ALA A 1 172 ? 12.022 -0.434 0.203 1.00 96.81 172 ALA A N 1
ATOM 1307 C CA . ALA A 1 172 ? 11.024 -0.883 -0.754 1.00 96.81 172 ALA A CA 1
ATOM 1308 C C . ALA A 1 172 ? 11.507 -0.687 -2.196 1.00 96.81 172 ALA A C 1
ATOM 1310 O O . ALA A 1 172 ? 11.978 0.385 -2.576 1.00 96.81 172 ALA A O 1
ATOM 1311 N N . TRP A 1 173 ? 11.332 -1.713 -3.022 1.00 97.62 173 TRP A N 1
ATOM 1312 C CA . TRP A 1 173 ? 11.641 -1.690 -4.453 1.00 97.62 173 TRP A CA 1
ATOM 1313 C C . TRP A 1 173 ? 10.633 -2.550 -5.218 1.00 97.62 173 TRP A C 1
ATOM 1315 O O . TRP A 1 173 ? 9.681 -3.066 -4.631 1.00 97.62 173 TRP A O 1
ATOM 1325 N N . LEU A 1 174 ? 10.800 -2.685 -6.536 1.00 97.44 174 LEU A N 1
ATOM 1326 C CA . LEU A 1 174 ? 9.888 -3.478 -7.362 1.00 97.44 174 LEU A CA 1
ATOM 1327 C C . LEU A 1 174 ? 10.536 -4.751 -7.876 1.00 97.44 174 LEU A C 1
ATOM 1329 O O . LEU A 1 174 ? 11.727 -4.766 -8.194 1.00 97.44 174 LEU A O 1
ATOM 1333 N N . MET A 1 175 ? 9.710 -5.778 -8.037 1.00 95.94 175 MET A N 1
ATOM 1334 C CA . MET A 1 175 ? 10.025 -6.981 -8.796 1.00 95.94 175 MET A CA 1
ATOM 1335 C C . MET A 1 175 ? 9.075 -7.129 -9.977 1.00 95.94 175 MET A C 1
ATOM 1337 O O . MET A 1 175 ? 7.923 -6.706 -9.895 1.00 95.94 175 MET A O 1
ATOM 1341 N N . PHE A 1 176 ? 9.559 -7.700 -11.075 1.00 95.06 176 PHE A N 1
ATOM 1342 C CA . PHE A 1 176 ? 8.783 -7.897 -12.298 1.00 95.06 176 PHE A CA 1
ATOM 1343 C C . PHE A 1 176 ? 9.409 -8.980 -13.190 1.00 95.06 176 PHE A C 1
ATOM 1345 O O . PHE A 1 176 ? 10.439 -9.570 -12.844 1.00 95.06 176 PHE A O 1
ATOM 1352 N N . GLY A 1 177 ? 8.785 -9.249 -14.339 1.00 89.69 177 GLY A N 1
ATOM 1353 C CA . GLY A 1 177 ? 9.224 -10.294 -15.258 1.00 89.69 177 GLY A CA 1
ATOM 1354 C C . GLY A 1 177 ? 8.841 -11.707 -14.793 1.00 89.69 177 GLY A C 1
ATOM 1355 O O . GLY A 1 177 ? 8.142 -11.871 -13.787 1.00 89.69 177 GLY A O 1
ATOM 1356 N N . PRO A 1 178 ? 9.267 -12.751 -15.529 1.00 83.31 178 PRO A N 1
ATOM 1357 C CA . PRO A 1 178 ? 8.934 -14.137 -15.210 1.00 83.31 178 PRO A CA 1
ATOM 1358 C C . PRO A 1 178 ? 9.334 -14.488 -13.773 1.00 83.31 178 PRO A C 1
ATOM 1360 O O . PRO A 1 178 ? 10.475 -14.269 -13.374 1.00 83.31 178 PRO A O 1
ATOM 1363 N N . ASP A 1 179 ? 8.379 -14.982 -12.986 1.00 80.94 179 ASP A N 1
ATOM 1364 C CA . ASP A 1 179 ? 8.561 -15.365 -11.578 1.00 80.94 179 ASP A CA 1
ATOM 1365 C C . ASP A 1 179 ? 9.117 -14.250 -10.658 1.00 80.94 179 ASP A C 1
ATOM 1367 O O . ASP A 1 179 ? 9.635 -14.529 -9.574 1.00 80.94 179 ASP A O 1
ATOM 1371 N N . GLY A 1 180 ? 9.016 -12.977 -11.069 1.00 84.75 180 GLY A N 1
ATOM 1372 C CA . GLY A 1 180 ? 9.585 -11.845 -10.332 1.00 84.75 180 GLY A CA 1
ATOM 1373 C C . GLY A 1 180 ? 11.117 -11.832 -10.329 1.00 84.75 180 GLY A C 1
ATOM 1374 O O . GLY A 1 180 ? 11.724 -11.376 -9.360 1.00 84.75 180 GLY A O 1
ATOM 1375 N N . SER A 1 181 ? 11.749 -12.374 -11.377 1.00 88.69 181 SER A N 1
ATOM 1376 C CA . SER A 1 181 ? 13.207 -12.505 -11.469 1.00 88.69 181 SER A CA 1
ATOM 1377 C C . SER A 1 181 ? 13.945 -11.175 -11.617 1.00 88.69 181 SER A C 1
ATOM 1379 O O . SER A 1 181 ? 15.124 -11.088 -11.282 1.00 88.69 181 SER A O 1
ATOM 1381 N N . GLU A 1 182 ? 13.290 -10.150 -12.166 1.00 93.94 182 GLU A N 1
ATOM 1382 C CA . GLU A 1 182 ? 13.894 -8.831 -12.306 1.00 93.94 182 GLU A CA 1
ATOM 1383 C C . GLU A 1 182 ? 13.549 -7.941 -11.123 1.00 93.94 182 GLU A C 1
ATOM 1385 O O . GLU A 1 182 ? 12.425 -7.948 -10.630 1.00 93.94 182 GLU A O 1
ATOM 1390 N N . THR A 1 183 ? 14.508 -7.113 -10.714 1.00 95.62 183 THR A N 1
ATOM 1391 C CA . THR A 1 183 ? 14.313 -6.113 -9.664 1.00 95.62 183 THR A CA 1
ATOM 1392 C C . THR A 1 183 ? 14.656 -4.723 -10.172 1.00 95.62 183 THR A C 1
ATOM 1394 O O . THR A 1 183 ? 15.513 -4.567 -11.049 1.00 95.62 183 THR A O 1
ATOM 1397 N N . THR A 1 184 ? 14.005 -3.692 -9.643 1.00 96.25 184 THR A N 1
ATOM 1398 C CA . THR A 1 184 ? 14.423 -2.309 -9.875 1.00 96.25 184 THR A CA 1
ATOM 1399 C C . THR A 1 184 ? 14.153 -1.425 -8.673 1.00 96.25 184 THR A C 1
ATOM 1401 O O . THR A 1 184 ? 13.055 -1.409 -8.117 1.00 96.25 184 THR A O 1
ATOM 1404 N N . GLU A 1 185 ? 15.148 -0.619 -8.337 1.00 96.69 185 GLU A N 1
ATOM 1405 C CA . GLU A 1 185 ? 15.007 0.511 -7.432 1.00 96.69 185 GLU A CA 1
ATOM 1406 C C . GLU A 1 185 ? 14.069 1.557 -8.041 1.00 96.69 185 GLU A C 1
ATOM 1408 O O . GLU A 1 185 ? 14.163 1.880 -9.231 1.00 96.69 185 GLU A O 1
ATOM 1413 N N . VAL A 1 186 ? 13.158 2.101 -7.235 1.00 96.12 186 VAL A N 1
ATOM 1414 C CA . VAL A 1 186 ? 12.191 3.131 -7.672 1.00 96.12 186 VAL A CA 1
ATOM 1415 C C . VAL A 1 186 ? 12.076 4.309 -6.715 1.00 96.12 186 VAL A C 1
ATOM 1417 O O . VAL A 1 186 ? 11.449 5.311 -7.048 1.00 96.12 186 VAL A O 1
ATOM 1420 N N . THR A 1 187 ? 12.719 4.222 -5.558 1.00 94.44 187 THR A N 1
ATOM 1421 C CA . THR A 1 187 ? 12.675 5.238 -4.511 1.00 94.44 187 THR A CA 1
ATOM 1422 C C . THR A 1 187 ? 14.073 5.493 -3.950 1.00 94.44 187 THR A C 1
ATOM 1424 O O . THR A 1 187 ? 15.044 4.866 -4.373 1.00 94.44 187 THR A O 1
ATOM 1427 N N . TRP A 1 188 ? 14.196 6.467 -3.050 1.00 92.00 188 TRP A N 1
ATOM 1428 C CA . TRP A 1 188 ? 15.440 6.708 -2.316 1.00 92.00 188 TRP A CA 1
ATOM 1429 C C . TRP A 1 188 ? 15.524 5.803 -1.084 1.00 92.00 188 TRP A C 1
ATOM 1431 O O . TRP A 1 188 ? 14.504 5.382 -0.549 1.00 92.00 188 TRP A O 1
ATOM 1441 N N . HIS A 1 189 ? 16.738 5.608 -0.570 1.00 86.81 189 HIS A N 1
ATOM 1442 C CA . HIS A 1 189 ? 16.971 5.097 0.780 1.00 86.81 189 HIS A CA 1
ATOM 1443 C C . HIS A 1 189 ? 17.876 6.060 1.557 1.00 86.81 189 HIS A C 1
ATOM 1445 O O . HIS A 1 189 ? 18.831 6.618 1.007 1.00 86.81 189 HIS A O 1
ATOM 1451 N N . GLY A 1 190 ? 17.556 6.293 2.830 1.00 80.94 190 GLY A N 1
ATOM 1452 C CA . GLY A 1 190 ? 18.321 7.175 3.709 1.00 80.94 190 GLY A CA 1
ATOM 1453 C C . GLY A 1 190 ? 18.385 8.647 3.263 1.00 80.94 190 GLY A C 1
ATOM 1454 O O . GLY A 1 190 ? 17.524 9.163 2.547 1.00 80.94 190 GLY A O 1
ATOM 1455 N N . LYS A 1 191 ? 19.421 9.353 3.739 1.00 70.31 191 LYS A N 1
ATOM 1456 C CA . LYS A 1 191 ? 19.642 10.803 3.522 1.00 70.31 191 LYS A CA 1
ATOM 1457 C C . LYS A 1 191 ? 20.765 11.108 2.519 1.00 70.31 191 LYS A C 1
ATOM 1459 O O . LYS A 1 191 ? 21.170 12.261 2.388 1.00 70.31 191 LYS A O 1
ATOM 1464 N N . GLY A 1 192 ? 21.290 10.078 1.850 1.00 63.59 192 GLY A N 1
ATOM 1465 C CA . GLY A 1 192 ? 22.374 10.189 0.873 1.00 63.59 192 GLY A CA 1
ATOM 1466 C C . GLY A 1 192 ? 21.918 10.718 -0.492 1.00 63.59 192 GLY A C 1
ATOM 1467 O O . GLY A 1 192 ? 20.732 10.726 -0.809 1.00 63.59 192 GLY A O 1
ATOM 1468 N N . ASN A 1 193 ? 22.886 11.147 -1.309 1.00 57.47 193 ASN A N 1
ATOM 1469 C CA . ASN A 1 193 ? 22.660 11.687 -2.660 1.00 57.47 193 ASN A CA 1
ATOM 1470 C C . ASN A 1 193 ? 22.759 10.631 -3.780 1.00 57.47 193 ASN A C 1
ATOM 1472 O O . ASN A 1 193 ? 22.707 10.994 -4.955 1.00 57.47 193 ASN A O 1
ATOM 1476 N N . GLU A 1 194 ? 22.935 9.348 -3.456 1.00 72.62 194 GLU A N 1
ATOM 1477 C CA . GLU A 1 194 ? 22.998 8.291 -4.470 1.00 72.62 194 GLU A CA 1
ATOM 1478 C C . GLU A 1 194 ? 21.588 7.920 -4.942 1.00 72.62 194 GLU A C 1
ATOM 1480 O O . GLU A 1 194 ? 20.864 7.184 -4.273 1.00 72.62 194 GLU A O 1
ATOM 1485 N N . ASP A 1 195 ? 21.194 8.439 -6.108 1.00 83.69 195 ASP A N 1
ATOM 1486 C CA . ASP A 1 195 ? 19.989 7.987 -6.806 1.00 83.69 195 ASP A CA 1
ATOM 1487 C C . ASP A 1 195 ? 20.275 6.632 -7.470 1.00 83.69 195 ASP A C 1
ATOM 1489 O O . ASP A 1 195 ? 20.954 6.551 -8.497 1.00 83.69 195 ASP A O 1
ATOM 1493 N N . LYS A 1 196 ? 19.779 5.558 -6.850 1.00 90.88 196 LYS A N 1
ATOM 1494 C CA . LYS A 1 196 ? 19.884 4.192 -7.375 1.00 90.88 196 LYS A CA 1
ATOM 1495 C C . LYS A 1 196 ? 18.697 3.799 -8.258 1.00 90.88 196 LYS A C 1
ATOM 1497 O O . LYS A 1 196 ? 18.686 2.679 -8.763 1.00 90.88 196 LYS A O 1
ATOM 1502 N N . ARG A 1 197 ? 17.708 4.678 -8.482 1.00 93.44 197 ARG A N 1
ATOM 1503 C CA . ARG A 1 197 ? 16.495 4.340 -9.248 1.00 93.44 197 ARG A CA 1
ATOM 1504 C C . ARG A 1 197 ? 16.831 3.810 -10.644 1.00 93.44 197 ARG A C 1
ATOM 1506 O O . ARG A 1 197 ? 17.726 4.304 -11.325 1.00 93.44 197 ARG A O 1
ATOM 1513 N N . GLY A 1 198 ? 16.098 2.784 -11.065 1.00 93.06 198 GLY A N 1
ATOM 1514 C CA . GLY A 1 198 ? 16.306 2.054 -12.319 1.00 93.06 198 GLY A CA 1
ATOM 1515 C C . GLY A 1 198 ? 17.339 0.920 -12.240 1.00 93.06 198 GLY A C 1
ATOM 1516 O O . GLY A 1 198 ? 17.368 0.062 -13.127 1.00 93.06 198 GLY A O 1
ATOM 1517 N N . GLN A 1 199 ? 18.171 0.879 -11.194 1.00 94.25 199 GLN A N 1
ATOM 1518 C CA . GLN A 1 199 ? 19.189 -0.160 -11.015 1.00 94.25 199 GLN A CA 1
ATOM 1519 C C . GLN A 1 199 ? 18.601 -1.424 -10.373 1.00 94.25 199 GLN A C 1
ATOM 1521 O O . GLN A 1 199 ? 17.603 -1.359 -9.656 1.00 94.25 199 GLN A O 1
ATOM 1526 N N . SER A 1 200 ? 19.222 -2.576 -10.641 1.00 95.12 200 SER A N 1
ATOM 1527 C CA . SER A 1 200 ? 18.928 -3.835 -9.939 1.00 95.12 200 SER A CA 1
ATOM 1528 C C . SER A 1 200 ? 19.447 -3.787 -8.499 1.00 95.12 200 SER A C 1
ATOM 1530 O O . SER A 1 200 ? 20.463 -3.141 -8.234 1.00 95.12 200 SER A O 1
ATOM 1532 N N . VAL A 1 201 ? 18.800 -4.521 -7.590 1.00 94.81 201 VAL A N 1
ATOM 1533 C CA . VAL A 1 201 ? 19.270 -4.685 -6.202 1.00 94.81 201 VAL A CA 1
ATOM 1534 C C . VAL A 1 201 ? 20.351 -5.767 -6.054 1.00 94.81 201 VAL A C 1
ATOM 1536 O O . VAL A 1 201 ? 20.901 -5.945 -4.967 1.00 94.81 201 VAL A O 1
ATOM 1539 N N . ASP A 1 202 ? 20.692 -6.479 -7.137 1.00 94.12 202 ASP A N 1
ATOM 1540 C CA . ASP A 1 202 ? 21.610 -7.631 -7.115 1.00 94.12 202 ASP A CA 1
ATOM 1541 C C . ASP A 1 202 ? 22.990 -7.304 -6.539 1.00 94.12 202 ASP A C 1
ATOM 1543 O O . ASP A 1 202 ? 23.596 -8.149 -5.884 1.00 94.12 202 ASP A O 1
ATOM 1547 N N . SER A 1 203 ? 23.493 -6.085 -6.753 1.00 91.94 203 SER A N 1
ATOM 1548 C CA . SER A 1 203 ? 24.770 -5.646 -6.178 1.00 91.94 203 SER A CA 1
ATOM 1549 C C . SER A 1 203 ? 24.719 -5.648 -4.650 1.00 91.94 203 SER A C 1
ATOM 1551 O O . SER A 1 203 ? 25.578 -6.242 -4.002 1.00 91.94 203 SER A O 1
ATOM 1553 N N . GLY A 1 204 ? 23.667 -5.073 -4.066 1.00 91.25 204 GLY A N 1
ATOM 1554 C CA . GLY A 1 204 ? 23.467 -5.055 -2.620 1.00 91.25 204 GLY A CA 1
ATOM 1555 C C . GLY A 1 204 ? 23.211 -6.444 -2.033 1.00 91.25 204 GLY A C 1
ATOM 1556 O O . GLY A 1 204 ? 23.673 -6.746 -0.930 1.00 91.25 204 GLY A O 1
ATOM 1557 N N . VAL A 1 205 ? 22.539 -7.321 -2.786 1.00 92.81 205 VAL A N 1
ATOM 1558 C CA . VAL A 1 205 ? 22.369 -8.735 -2.420 1.00 92.81 205 VAL A CA 1
ATOM 1559 C C . VAL A 1 205 ? 23.711 -9.474 -2.437 1.00 92.81 205 VAL A C 1
ATOM 1561 O O . VAL A 1 205 ? 24.041 -10.155 -1.468 1.00 92.81 205 VAL A O 1
ATOM 1564 N N . ALA A 1 206 ? 24.522 -9.306 -3.485 1.00 92.56 206 ALA A N 1
ATOM 1565 C CA . ALA A 1 206 ? 25.845 -9.924 -3.601 1.00 92.56 206 ALA A CA 1
ATOM 1566 C C . ALA A 1 206 ? 26.806 -9.459 -2.493 1.00 92.56 206 ALA A C 1
ATOM 1568 O O . ALA A 1 206 ? 27.613 -10.245 -1.988 1.00 92.56 206 ALA A O 1
ATOM 1569 N N . GLU A 1 207 ? 26.674 -8.202 -2.068 1.00 92.88 207 GLU A N 1
ATOM 1570 C CA . GLU A 1 207 ? 27.407 -7.610 -0.945 1.00 92.88 207 GLU A CA 1
ATOM 1571 C C . GLU A 1 207 ? 26.844 -8.000 0.433 1.00 92.88 207 GLU A C 1
ATOM 1573 O O . GLU A 1 207 ? 27.411 -7.626 1.460 1.00 92.88 207 GLU A O 1
ATOM 1578 N N . LYS A 1 208 ? 25.772 -8.804 0.480 1.00 91.00 208 LYS A N 1
ATOM 1579 C CA . LYS A 1 208 ? 25.114 -9.281 1.708 1.00 91.00 208 LYS A CA 1
ATOM 1580 C C . LYS A 1 208 ? 24.637 -8.141 2.608 1.00 91.00 208 LYS A C 1
ATOM 1582 O O . LYS A 1 208 ? 24.690 -8.248 3.835 1.00 91.00 208 LYS A O 1
ATOM 1587 N N . MET A 1 209 ? 24.185 -7.042 2.008 1.00 89.19 209 MET A N 1
ATOM 1588 C CA . MET A 1 209 ? 23.664 -5.908 2.764 1.00 89.19 209 MET A CA 1
ATOM 1589 C C . MET A 1 209 ? 22.366 -6.300 3.478 1.00 89.19 209 MET A C 1
ATOM 1591 O O . MET A 1 209 ? 21.456 -6.861 2.861 1.00 89.19 209 MET A O 1
ATOM 1595 N N . TRP A 1 210 ? 22.253 -5.940 4.761 1.00 91.62 210 TRP A N 1
ATOM 1596 C CA . TRP A 1 210 ? 21.010 -6.092 5.534 1.00 91.62 210 TRP A CA 1
ATOM 1597 C C . TRP A 1 210 ? 19.837 -5.364 4.870 1.00 91.62 210 TRP A C 1
ATOM 1599 O O . TRP A 1 210 ? 18.735 -5.896 4.829 1.00 91.62 210 TRP A O 1
ATOM 1609 N N . LEU A 1 211 ? 20.106 -4.222 4.229 1.00 91.31 211 LEU A N 1
ATOM 1610 C CA . LEU A 1 211 ? 19.115 -3.442 3.486 1.00 91.31 211 LEU A CA 1
ATOM 1611 C C . LEU A 1 211 ? 18.314 -4.267 2.464 1.00 91.31 211 LEU A C 1
ATOM 1613 O O . LEU A 1 211 ? 17.144 -3.982 2.230 1.00 91.31 211 LEU A O 1
ATOM 1617 N N . TYR A 1 212 ? 18.935 -5.294 1.878 1.00 93.69 212 TYR A N 1
ATOM 1618 C CA . TYR A 1 212 ? 18.310 -6.196 0.907 1.00 93.69 212 TYR A CA 1
ATOM 1619 C C . TYR A 1 212 ? 18.137 -7.620 1.454 1.00 93.69 212 TYR A C 1
ATOM 1621 O O . TYR A 1 212 ? 17.874 -8.545 0.686 1.00 93.69 212 TYR A O 1
ATOM 1629 N N . LEU A 1 213 ? 18.329 -7.813 2.765 1.00 91.44 213 LEU A N 1
ATOM 1630 C CA . LEU A 1 213 ? 18.197 -9.078 3.498 1.00 91.44 213 LEU A CA 1
ATOM 1631 C C . LEU A 1 213 ? 18.922 -10.257 2.834 1.00 91.44 213 LEU A C 1
ATOM 1633 O O . LEU A 1 213 ? 18.442 -11.388 2.856 1.00 91.44 213 LEU A O 1
ATOM 1637 N N . ASN A 1 214 ? 20.071 -10.000 2.194 1.00 88.06 214 ASN A N 1
ATOM 1638 C CA . ASN A 1 214 ? 20.800 -11.010 1.416 1.00 88.06 214 ASN A CA 1
ATOM 1639 C C . ASN A 1 214 ? 19.895 -11.747 0.390 1.00 88.06 214 ASN A C 1
ATOM 1641 O O . ASN A 1 214 ? 20.048 -12.943 0.161 1.00 88.06 214 ASN A O 1
ATOM 1645 N N . GLY A 1 215 ? 18.925 -11.040 -0.202 1.00 86.88 215 GLY A N 1
ATOM 1646 C CA . GLY A 1 215 ? 17.972 -11.576 -1.181 1.00 86.88 215 GLY A CA 1
ATOM 1647 C C . GLY A 1 215 ? 16.732 -12.252 -0.581 1.00 86.88 215 GLY A C 1
ATOM 1648 O O . GLY A 1 215 ? 15.864 -12.698 -1.335 1.00 86.88 215 GLY A O 1
ATOM 1649 N N . VAL A 1 216 ? 16.622 -12.308 0.751 1.00 89.94 216 VAL A N 1
ATOM 1650 C CA . VAL A 1 216 ? 15.479 -12.862 1.494 1.00 89.94 216 VAL A CA 1
ATOM 1651 C C . VAL A 1 216 ? 14.477 -11.751 1.825 1.00 89.94 216 VAL A C 1
ATOM 1653 O O . VAL A 1 216 ? 14.245 -11.410 2.981 1.00 89.94 216 VAL A O 1
ATOM 1656 N N . CYS A 1 217 ? 13.921 -11.123 0.793 1.00 92.12 217 CYS A N 1
ATOM 1657 C CA . CYS A 1 217 ? 12.919 -10.072 0.953 1.00 92.12 217 CYS A CA 1
ATOM 1658 C C . CYS A 1 217 ? 11.492 -10.632 1.017 1.00 92.12 217 CYS A C 1
ATOM 1660 O O . CYS A 1 217 ? 11.208 -11.740 0.553 1.00 92.12 217 CYS A O 1
ATOM 1662 N N . VAL A 1 218 ? 10.569 -9.823 1.536 1.00 95.12 218 VAL A N 1
ATOM 1663 C CA . VAL A 1 218 ? 9.134 -10.066 1.392 1.00 95.12 218 VAL A CA 1
ATOM 1664 C C . VAL A 1 218 ? 8.752 -9.788 -0.058 1.00 95.12 218 VAL A C 1
ATOM 1666 O O . VAL A 1 218 ? 8.868 -8.663 -0.548 1.00 95.12 218 VAL A O 1
ATOM 1669 N N . ARG A 1 219 ? 8.297 -10.835 -0.744 1.00 95.44 219 ARG A N 1
ATOM 1670 C CA . ARG A 1 219 ? 7.844 -10.807 -2.136 1.00 95.44 219 ARG A CA 1
ATOM 1671 C C . ARG A 1 219 ? 6.326 -10.698 -2.167 1.00 95.44 219 ARG A C 1
ATOM 1673 O O . ARG A 1 219 ? 5.645 -11.687 -1.904 1.00 95.44 219 ARG A O 1
ATOM 1680 N N . CYS A 1 220 ? 5.791 -9.512 -2.438 1.00 97.06 220 CYS A N 1
ATOM 1681 C CA . CYS A 1 220 ? 4.354 -9.304 -2.323 1.00 97.06 220 CYS A CA 1
ATOM 1682 C C . CYS A 1 220 ? 3.596 -9.870 -3.529 1.00 97.06 220 CYS A C 1
ATOM 1684 O O . CYS A 1 220 ? 4.032 -9.761 -4.669 1.00 97.06 220 CYS A O 1
ATOM 1686 N N . ASN A 1 221 ? 2.412 -10.418 -3.268 1.00 96.06 221 ASN A N 1
ATOM 1687 C CA . ASN A 1 221 ? 1.325 -10.462 -4.243 1.00 96.06 221 ASN A CA 1
ATOM 1688 C C . ASN A 1 221 ? 0.363 -9.282 -3.987 1.00 96.06 221 ASN A C 1
ATOM 1690 O O . ASN A 1 221 ? 0.573 -8.488 -3.068 1.00 96.06 221 ASN A O 1
ATOM 1694 N N . ARG A 1 222 ? -0.734 -9.187 -4.748 1.00 97.25 222 ARG A N 1
ATOM 1695 C CA . ARG A 1 222 ? -1.711 -8.091 -4.594 1.00 97.25 222 ARG A CA 1
ATOM 1696 C C . ARG A 1 222 ? -2.343 -8.023 -3.203 1.00 97.25 222 ARG A C 1
ATOM 1698 O O . ARG A 1 222 ? -2.494 -6.936 -2.657 1.00 97.25 222 ARG A O 1
ATOM 1705 N N . SER A 1 223 ? -2.681 -9.159 -2.594 1.00 97.69 223 SER A N 1
ATOM 1706 C CA . SER A 1 223 ? -3.234 -9.183 -1.233 1.00 97.69 223 SER A CA 1
ATOM 1707 C C . SER A 1 223 ? -2.212 -8.737 -0.185 1.00 97.69 223 SER A C 1
ATOM 1709 O O . SER A 1 223 ? -2.566 -8.051 0.772 1.00 97.69 223 SER A O 1
ATOM 1711 N N . MET A 1 224 ? -0.935 -9.075 -0.373 1.00 98.12 224 MET A N 1
ATOM 1712 C CA . MET A 1 224 ? 0.147 -8.596 0.485 1.00 98.12 224 MET A CA 1
ATOM 1713 C C . MET A 1 224 ? 0.410 -7.104 0.281 1.00 98.12 224 MET A C 1
ATOM 1715 O O . MET A 1 224 ? 0.695 -6.420 1.251 1.00 98.12 224 MET A O 1
ATOM 1719 N N . GLU A 1 225 ? 0.248 -6.556 -0.924 1.00 98.75 225 GLU A N 1
ATOM 1720 C CA . GLU A 1 225 ? 0.310 -5.102 -1.154 1.00 98.75 225 GLU A CA 1
ATOM 1721 C C . GLU A 1 225 ? -0.837 -4.362 -0.447 1.00 98.75 225 GLU A C 1
ATOM 1723 O O . GLU A 1 225 ? -0.632 -3.264 0.077 1.00 98.75 225 GLU A O 1
ATOM 1728 N N . VAL A 1 226 ? -2.021 -4.982 -0.345 1.00 98.75 226 VAL A N 1
ATOM 1729 C CA . VAL A 1 226 ? -3.093 -4.501 0.543 1.00 98.75 226 VAL A CA 1
ATOM 1730 C C . VAL A 1 226 ? -2.651 -4.556 2.006 1.00 98.75 226 VAL A C 1
ATOM 1732 O O . VAL A 1 226 ? -2.838 -3.582 2.730 1.00 98.75 226 VAL A O 1
ATOM 1735 N N . ALA A 1 227 ? -2.004 -5.638 2.443 1.00 98.69 227 ALA A N 1
ATOM 1736 C CA . ALA A 1 227 ? -1.433 -5.691 3.785 1.00 98.69 227 ALA A CA 1
ATOM 1737 C C . ALA A 1 227 ? -0.378 -4.600 4.014 1.00 98.69 227 ALA A C 1
ATOM 1739 O O . ALA A 1 227 ? -0.392 -3.970 5.061 1.00 98.69 227 ALA A O 1
ATOM 1740 N N . CYS A 1 228 ? 0.462 -4.294 3.023 1.00 98.62 228 CYS A N 1
ATOM 1741 C CA . CYS A 1 228 ? 1.482 -3.250 3.123 1.00 98.62 228 CYS A CA 1
ATOM 1742 C C . CYS A 1 228 ? 0.857 -1.880 3.392 1.00 98.62 228 CYS A C 1
ATOM 1744 O O . CYS A 1 228 ? 1.300 -1.177 4.295 1.00 98.62 228 CYS A O 1
ATOM 1746 N N . MET A 1 229 ? -0.193 -1.500 2.652 1.00 98.62 229 MET A N 1
ATOM 1747 C CA . MET A 1 229 ? -0.846 -0.204 2.876 1.00 98.62 229 MET A CA 1
ATOM 1748 C C . MET A 1 229 ? -1.607 -0.136 4.206 1.00 98.62 229 MET A C 1
ATOM 1750 O O . MET A 1 229 ? -1.715 0.944 4.776 1.00 98.62 229 MET A O 1
ATOM 1754 N N . VAL A 1 230 ? -2.122 -1.268 4.705 1.00 98.81 230 VAL A N 1
ATOM 1755 C CA . VAL A 1 230 ? -2.769 -1.346 6.024 1.00 98.81 230 VAL A CA 1
ATOM 1756 C C . VAL A 1 230 ? -1.727 -1.227 7.138 1.00 98.81 230 VAL A C 1
ATOM 1758 O O . VAL A 1 230 ? -1.909 -0.446 8.067 1.00 98.81 230 VAL A O 1
ATOM 1761 N N . THR A 1 231 ? -0.606 -1.940 7.035 1.00 98.62 231 THR A N 1
ATOM 1762 C CA . THR A 1 231 ? 0.523 -1.821 7.969 1.00 98.62 231 THR A CA 1
ATOM 1763 C C . THR A 1 231 ? 1.107 -0.407 7.966 1.00 98.62 231 THR A C 1
ATOM 1765 O O . THR A 1 231 ? 1.517 0.087 9.008 1.00 98.62 231 THR A O 1
ATOM 1768 N N . ALA A 1 232 ? 1.087 0.280 6.821 1.00 98.19 232 ALA A N 1
ATOM 1769 C CA . ALA A 1 232 ? 1.572 1.650 6.688 1.00 98.19 232 ALA A CA 1
ATOM 1770 C C . ALA A 1 232 ? 0.607 2.728 7.220 1.00 98.19 232 ALA A C 1
ATOM 1772 O O . ALA A 1 232 ? 0.955 3.908 7.174 1.00 98.19 232 ALA A O 1
ATOM 1773 N N . ILE A 1 233 ? -0.596 2.380 7.698 1.00 98.38 233 ILE A N 1
ATOM 1774 C CA . ILE A 1 233 ? -1.467 3.340 8.396 1.00 98.38 233 ILE A CA 1
ATOM 1775 C C . ILE A 1 233 ? -0.696 3.920 9.587 1.00 98.38 233 ILE A C 1
ATOM 1777 O O . ILE A 1 233 ? -0.073 3.175 10.341 1.00 98.38 233 ILE A O 1
ATOM 1781 N N . ASN A 1 234 ? -0.742 5.243 9.749 1.00 97.00 234 ASN A N 1
ATOM 1782 C CA . ASN A 1 234 ? -0.054 5.942 10.830 1.00 97.00 234 ASN A CA 1
ATOM 1783 C C . ASN A 1 234 ? -1.065 6.613 11.780 1.00 97.00 234 ASN A C 1
ATOM 1785 O O . ASN A 1 234 ? -1.566 7.699 11.463 1.00 97.00 234 ASN A O 1
ATOM 1789 N N . PRO A 1 235 ? -1.348 5.998 12.946 1.00 95.88 235 PRO A N 1
ATOM 1790 C CA . PRO A 1 235 ? -2.245 6.549 13.960 1.00 95.88 235 PRO A CA 1
ATOM 1791 C C . PRO A 1 235 ? -1.771 7.831 14.651 1.00 95.88 235 PRO A C 1
ATOM 1793 O O . PRO A 1 235 ? -2.601 8.515 15.249 1.00 95.88 235 PRO A O 1
ATOM 1796 N N . ALA A 1 236 ? -0.486 8.184 14.575 1.00 93.88 236 ALA A N 1
ATOM 1797 C CA . ALA A 1 236 ? 0.089 9.247 15.394 1.00 93.88 236 ALA A CA 1
ATOM 1798 C C . ALA A 1 236 ? -0.519 10.627 15.096 1.00 93.88 236 ALA A C 1
ATOM 1800 O O . ALA A 1 236 ? -0.486 11.121 13.971 1.00 93.88 236 ALA A O 1
ATOM 1801 N N . LEU A 1 237 ? -1.037 11.294 16.127 1.00 90.50 237 LEU A N 1
ATOM 1802 C CA . LEU A 1 237 ? -1.441 12.706 16.096 1.00 90.50 237 LEU A CA 1
ATOM 1803 C C . LEU A 1 237 ? -0.233 13.622 16.326 1.00 90.50 237 LEU A C 1
ATOM 1805 O O . LEU A 1 237 ? -0.104 14.699 15.728 1.00 90.50 237 LEU A O 1
ATOM 1809 N N . ASP A 1 238 ? 0.626 13.187 17.244 1.00 89.25 238 ASP A N 1
ATOM 1810 C CA . ASP A 1 238 ? 1.892 13.790 17.634 1.00 89.25 238 ASP A CA 1
ATOM 1811 C C . ASP A 1 238 ? 2.825 12.714 18.219 1.00 89.25 238 ASP A C 1
ATOM 1813 O O . ASP A 1 238 ? 2.569 11.523 18.098 1.00 89.25 238 ASP A O 1
ATOM 1817 N N . ALA A 1 239 ? 3.941 13.118 18.829 1.00 89.75 239 ALA A N 1
ATOM 1818 C CA . ALA A 1 239 ? 4.947 12.188 19.344 1.00 89.75 239 ALA A CA 1
ATOM 1819 C C . ALA A 1 239 ? 4.484 11.336 20.546 1.00 89.75 239 ALA A C 1
ATOM 1821 O O . ALA A 1 239 ? 5.243 10.479 21.000 1.00 89.75 239 ALA A O 1
ATOM 1822 N N . HIS A 1 240 ? 3.308 11.612 21.116 1.00 91.19 240 HIS A N 1
ATOM 1823 C CA . HIS A 1 240 ? 2.844 11.011 22.369 1.00 91.19 240 HIS A CA 1
ATOM 1824 C C . HIS A 1 240 ? 1.391 10.530 22.326 1.00 91.19 240 HIS A C 1
ATOM 1826 O O . HIS A 1 240 ? 0.933 9.933 23.299 1.00 91.19 240 HIS A O 1
ATOM 1832 N N . THR A 1 241 ? 0.666 10.813 21.245 1.00 90.94 241 THR A N 1
ATOM 1833 C CA . THR A 1 241 ? -0.773 10.571 21.159 1.00 90.94 241 THR A CA 1
ATOM 1834 C C . THR A 1 241 ? -1.129 9.968 19.812 1.00 90.94 241 THR A C 1
ATOM 1836 O O . THR A 1 241 ? -0.777 10.539 18.781 1.00 90.94 241 THR A O 1
ATOM 1839 N N . ASP A 1 242 ? -1.912 8.892 19.835 1.00 93.38 242 ASP A N 1
ATOM 1840 C CA . ASP A 1 242 ? -2.442 8.218 18.650 1.00 93.38 242 ASP A CA 1
ATOM 1841 C C . ASP A 1 242 ? -3.963 8.406 18.529 1.00 93.38 242 ASP A C 1
ATOM 1843 O O . ASP A 1 242 ? -4.672 8.581 19.524 1.00 93.38 242 ASP A O 1
ATOM 1847 N N . SER A 1 243 ? -4.483 8.355 17.302 1.00 92.69 243 SER A N 1
ATOM 1848 C CA . SER A 1 243 ? -5.918 8.228 17.039 1.00 92.69 243 SER A CA 1
ATOM 1849 C C . SER A 1 243 ? -6.366 6.801 17.335 1.00 92.69 243 SER A C 1
ATOM 1851 O O . SER A 1 243 ? -6.034 5.869 16.600 1.00 92.69 243 SER A O 1
ATOM 1853 N N . GLN A 1 244 ? -7.185 6.641 18.374 1.00 91.94 244 GLN A N 1
ATOM 1854 C CA . GLN A 1 244 ? -7.741 5.342 18.744 1.00 91.94 244 GLN A CA 1
ATOM 1855 C C . GLN A 1 244 ? -8.597 4.751 17.616 1.00 91.94 244 GLN A C 1
ATOM 1857 O O . GLN A 1 244 ? -8.510 3.560 17.327 1.00 91.94 244 GLN A O 1
ATOM 1862 N N . GLU A 1 245 ? -9.392 5.575 16.930 1.00 92.38 245 GLU A N 1
ATOM 1863 C CA . GLU A 1 245 ? -10.225 5.131 15.813 1.00 92.38 245 GLU A CA 1
ATOM 1864 C C . GLU A 1 245 ? -9.386 4.561 14.665 1.00 92.38 245 GLU A C 1
ATOM 1866 O O . GLU A 1 245 ? -9.792 3.585 14.029 1.00 92.38 245 GLU A O 1
ATOM 1871 N N . LEU A 1 246 ? -8.217 5.154 14.405 1.00 95.00 246 LEU A N 1
ATOM 1872 C CA . LEU A 1 246 ? -7.321 4.694 13.353 1.00 95.00 246 LEU A CA 1
ATOM 1873 C C . LEU A 1 246 ? -6.560 3.424 13.764 1.00 95.00 246 LEU A C 1
ATOM 1875 O O . LEU A 1 246 ? -6.447 2.519 12.937 1.00 95.00 246 LEU A O 1
ATOM 1879 N N . CYS A 1 247 ? -6.147 3.300 15.034 1.00 96.56 247 CYS A N 1
ATOM 1880 C CA . CYS A 1 247 ? -5.609 2.051 15.592 1.00 96.56 247 CYS A CA 1
ATOM 1881 C C . CYS A 1 247 ? -6.612 0.895 15.456 1.00 96.56 247 CYS A C 1
ATOM 1883 O O . CYS A 1 247 ? -6.274 -0.158 14.918 1.00 96.56 247 CYS A O 1
ATOM 1885 N N . LEU A 1 248 ? -7.868 1.106 15.865 1.00 96.19 248 LEU A N 1
ATOM 1886 C CA . LEU A 1 248 ? -8.927 0.090 15.788 1.00 96.19 248 LEU A CA 1
ATOM 1887 C C . LEU A 1 248 ? -9.247 -0.310 14.341 1.00 96.19 248 LEU A C 1
ATOM 1889 O O . LEU A 1 248 ? -9.490 -1.487 14.049 1.00 96.19 248 LEU A O 1
ATOM 1893 N N . LEU A 1 249 ? -9.235 0.654 13.414 1.00 97.88 249 LEU A N 1
ATOM 1894 C CA . LEU A 1 249 ? -9.405 0.375 11.989 1.00 97.88 249 LEU A CA 1
ATOM 1895 C C . LEU A 1 249 ? -8.239 -0.463 11.445 1.00 97.8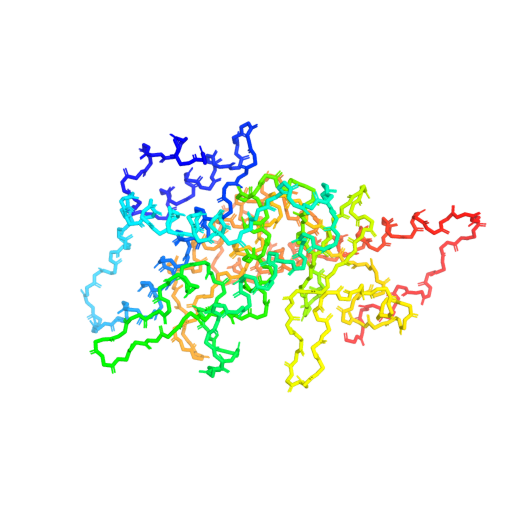8 249 LEU A C 1
ATOM 1897 O O . LEU A 1 249 ? -8.483 -1.463 10.766 1.00 97.88 249 LEU A O 1
ATOM 1901 N N . GLN A 1 250 ? -6.995 -0.082 11.754 1.00 98.62 250 GLN A N 1
ATOM 1902 C CA . GLN A 1 250 ? -5.797 -0.813 11.341 1.00 98.62 250 GLN A CA 1
ATOM 1903 C C . GLN A 1 250 ? -5.811 -2.245 11.886 1.00 98.62 250 GLN A C 1
ATOM 1905 O O . GLN A 1 250 ? -5.656 -3.192 11.117 1.00 98.62 250 GLN A O 1
ATOM 1910 N N . GLN A 1 251 ? -6.096 -2.415 13.177 1.00 98.62 251 GLN A N 1
ATOM 1911 C CA . GLN A 1 251 ? -6.211 -3.716 13.836 1.00 98.62 251 GLN A CA 1
ATOM 1912 C C . GLN A 1 251 ? -7.273 -4.599 13.173 1.00 98.62 251 GLN A C 1
ATOM 1914 O O . GLN A 1 251 ? -7.018 -5.758 12.847 1.00 98.62 251 GLN A O 1
ATOM 1919 N N . SER A 1 252 ? -8.458 -4.045 12.901 1.00 98.50 252 SER A N 1
ATOM 1920 C CA . SER A 1 252 ? -9.545 -4.793 12.263 1.00 98.50 252 SER A CA 1
ATOM 1921 C C . SER A 1 252 ? -9.200 -5.225 10.832 1.00 98.50 252 SER A C 1
ATOM 1923 O O . SER A 1 252 ? -9.549 -6.330 10.411 1.00 98.50 252 SER A O 1
ATOM 1925 N N . LEU A 1 253 ? -8.508 -4.368 10.074 1.00 98.81 253 LEU A N 1
ATOM 1926 C CA . LEU A 1 253 ? -8.047 -4.678 8.719 1.00 98.81 253 LEU A CA 1
ATOM 1927 C C . LEU A 1 253 ? -6.918 -5.717 8.727 1.00 98.81 253 LEU A C 1
ATOM 1929 O O . LEU A 1 253 ? -6.911 -6.614 7.886 1.00 98.81 253 LEU A O 1
ATOM 1933 N N . LEU A 1 254 ? -5.996 -5.648 9.688 1.00 98.81 254 LEU A N 1
ATOM 1934 C CA . LEU A 1 254 ? -4.955 -6.659 9.861 1.00 98.81 254 LEU A CA 1
ATOM 1935 C C . LEU A 1 254 ? -5.554 -8.014 10.246 1.00 98.81 254 LEU A C 1
ATOM 1937 O O . LEU A 1 254 ? -5.163 -9.021 9.665 1.00 98.81 254 LEU A O 1
ATOM 1941 N N . TRP A 1 255 ? -6.572 -8.056 11.109 1.00 98.75 255 TRP A N 1
ATOM 1942 C CA . TRP A 1 255 ? -7.313 -9.291 11.376 1.00 98.75 255 TRP A CA 1
ATOM 1943 C C . TRP A 1 255 ? -8.003 -9.857 10.133 1.00 98.75 255 TRP A C 1
ATOM 1945 O O . TRP A 1 255 ? -7.959 -11.063 9.899 1.00 98.75 255 TRP A O 1
ATOM 1955 N N . LEU A 1 256 ? -8.603 -8.999 9.301 1.00 98.62 256 LEU A N 1
ATOM 1956 C CA . LEU A 1 256 ? -9.221 -9.405 8.035 1.00 98.62 256 LEU A CA 1
ATOM 1957 C C . LEU A 1 256 ? -8.216 -10.099 7.096 1.00 98.62 256 LEU A C 1
ATOM 1959 O O . LEU A 1 256 ? -8.576 -11.059 6.406 1.00 98.62 256 LEU A O 1
ATOM 1963 N N . LEU A 1 257 ? -6.984 -9.588 7.054 1.00 98.69 257 LEU A N 1
ATOM 1964 C CA . LEU A 1 257 ? -5.878 -10.116 6.255 1.00 98.69 257 LEU A CA 1
ATOM 1965 C C . LEU A 1 257 ? -5.285 -11.386 6.879 1.00 98.69 257 LEU A C 1
ATOM 1967 O O . LEU A 1 257 ? -5.002 -12.344 6.158 1.00 98.69 257 LEU A O 1
ATOM 1971 N N . TYR A 1 258 ? -5.152 -11.410 8.205 1.00 98.62 258 TYR A N 1
ATOM 1972 C CA . TYR A 1 258 ? -4.703 -12.562 8.983 1.00 98.62 258 TYR A CA 1
ATOM 1973 C C . TYR A 1 258 ? -5.605 -13.773 8.747 1.00 98.62 258 TYR A C 1
ATOM 1975 O O . TYR A 1 258 ? -5.129 -14.839 8.373 1.00 98.62 258 TYR A O 1
ATOM 1983 N N . ASP A 1 259 ? -6.923 -13.588 8.859 1.00 98.31 259 ASP A N 1
ATOM 1984 C CA . ASP A 1 259 ? -7.913 -14.659 8.687 1.00 98.31 259 ASP A CA 1
ATOM 1985 C C . ASP A 1 259 ? -7.915 -15.258 7.272 1.00 98.31 259 ASP A C 1
ATOM 1987 O O . ASP A 1 259 ? -8.420 -16.360 7.057 1.00 98.31 259 ASP A O 1
ATOM 1991 N N . ARG A 1 260 ? -7.349 -14.539 6.296 1.00 97.19 260 ARG A N 1
ATOM 1992 C CA . ARG A 1 260 ? -7.178 -14.987 4.907 1.00 97.19 260 ARG A CA 1
ATOM 1993 C C . ARG A 1 260 ? -5.783 -15.549 4.609 1.00 97.19 260 ARG A C 1
ATOM 1995 O O . ARG A 1 260 ? -5.496 -15.846 3.451 1.00 97.19 260 ARG A O 1
ATOM 2002 N N . GLY A 1 261 ? -4.907 -15.659 5.609 1.00 96.94 261 GLY A N 1
ATOM 2003 C CA . GLY A 1 261 ? -3.518 -16.102 5.437 1.00 96.94 261 GLY A CA 1
ATOM 2004 C C . GLY A 1 261 ? -2.647 -15.112 4.655 1.00 96.94 261 GLY A C 1
ATOM 2005 O O . GLY A 1 261 ? -1.575 -15.455 4.168 1.00 96.94 261 GLY A O 1
ATOM 2006 N N . HIS A 1 262 ? -3.090 -13.861 4.487 1.00 97.12 262 HIS A N 1
ATOM 2007 C CA . HIS A 1 262 ? -2.339 -12.854 3.727 1.00 97.12 262 HIS A CA 1
ATOM 2008 C C . HIS A 1 262 ? -1.159 -12.268 4.517 1.00 97.12 262 HIS A C 1
ATOM 2010 O O . HIS A 1 262 ? -0.343 -11.550 3.941 1.00 97.12 262 HIS A O 1
ATOM 2016 N N . LEU A 1 263 ? -1.055 -12.586 5.813 1.00 97.69 263 LEU A N 1
ATOM 2017 C CA . LEU A 1 263 ? 0.047 -12.169 6.682 1.00 97.69 263 LEU A CA 1
ATOM 2018 C C . LEU A 1 263 ? 1.094 -13.272 6.915 1.00 97.69 263 LEU A C 1
ATOM 2020 O O . LEU A 1 263 ? 2.149 -12.986 7.476 1.00 97.69 263 LEU A O 1
ATOM 2024 N N . ASP A 1 264 ? 0.862 -14.504 6.444 1.00 94.88 264 ASP A N 1
ATOM 2025 C CA . ASP A 1 264 ? 1.724 -15.669 6.718 1.00 94.88 264 ASP A CA 1
ATOM 2026 C C . ASP A 1 264 ? 3.184 -15.454 6.291 1.00 94.88 264 ASP A C 1
ATOM 2028 O O . ASP A 1 264 ? 4.114 -15.955 6.923 1.00 94.88 264 ASP A O 1
ATOM 2032 N N . LYS A 1 265 ? 3.393 -14.675 5.224 1.00 94.69 265 LYS A N 1
ATOM 2033 C CA . LYS A 1 265 ? 4.710 -14.318 4.670 1.00 94.69 265 LYS A CA 1
ATOM 2034 C C . LYS A 1 265 ? 5.076 -12.851 4.891 1.00 94.69 265 LYS A C 1
ATOM 2036 O O . LYS A 1 265 ? 5.915 -12.316 4.168 1.00 94.69 265 LYS A O 1
ATOM 2041 N N . TYR A 1 266 ? 4.432 -12.185 5.850 1.00 97.19 266 TYR A N 1
ATOM 2042 C CA . TYR A 1 266 ? 4.675 -10.779 6.143 1.00 97.19 266 TYR A CA 1
ATOM 2043 C C . TYR A 1 266 ? 4.924 -10.544 7.645 1.00 97.19 266 TYR A C 1
ATOM 2045 O O . TYR A 1 266 ? 4.025 -10.112 8.371 1.00 97.19 266 TYR A O 1
ATOM 2053 N N . PRO A 1 267 ? 6.166 -10.776 8.113 1.00 97.06 267 PRO A N 1
ATOM 2054 C CA . PRO A 1 267 ? 6.519 -10.688 9.529 1.00 97.06 267 PRO A CA 1
ATOM 2055 C C . PRO A 1 267 ? 6.205 -9.331 10.167 1.00 97.06 267 PRO A C 1
ATOM 2057 O O . PRO A 1 267 ? 5.682 -9.284 11.275 1.00 97.06 267 PRO A O 1
ATOM 2060 N N . VAL A 1 268 ? 6.471 -8.227 9.459 1.00 96.38 268 VAL A N 1
ATOM 2061 C CA . VAL A 1 268 ? 6.226 -6.870 9.979 1.00 96.38 268 VAL A CA 1
ATOM 2062 C C . VAL A 1 268 ? 4.740 -6.652 10.272 1.00 96.38 268 VAL A C 1
ATOM 2064 O O . VAL A 1 268 ? 4.404 -6.167 11.343 1.00 96.38 268 VAL A O 1
ATOM 2067 N N . ALA A 1 269 ? 3.842 -7.080 9.380 1.00 98.00 269 ALA A N 1
ATOM 2068 C CA . ALA A 1 269 ? 2.401 -6.940 9.588 1.00 98.00 269 ALA A CA 1
ATOM 2069 C C . ALA A 1 269 ? 1.884 -7.786 10.768 1.00 98.00 269 ALA A C 1
ATOM 2071 O O . ALA A 1 269 ? 1.007 -7.340 11.507 1.00 98.00 269 ALA A O 1
ATOM 2072 N N . LEU A 1 270 ? 2.442 -8.988 10.972 1.00 98.31 270 LEU A N 1
ATOM 2073 C CA . LEU A 1 270 ? 2.158 -9.812 12.155 1.00 98.31 270 LEU A CA 1
ATOM 2074 C C . LEU A 1 270 ? 2.637 -9.135 13.446 1.00 98.31 270 LEU A C 1
ATOM 2076 O O . LEU A 1 270 ? 1.917 -9.163 14.441 1.00 98.31 270 LEU A O 1
ATOM 2080 N N . GLY A 1 271 ? 3.818 -8.510 13.419 1.00 98.31 271 GLY A N 1
ATOM 2081 C CA . GLY A 1 271 ? 4.347 -7.729 14.539 1.00 98.31 271 GLY A CA 1
ATOM 2082 C C . GLY A 1 271 ? 3.452 -6.538 14.874 1.00 98.31 271 GLY A C 1
ATOM 2083 O O . GLY A 1 271 ? 3.029 -6.403 16.015 1.00 98.31 271 GLY A O 1
ATOM 2084 N N . THR A 1 272 ? 3.055 -5.756 13.867 1.00 98.38 272 THR A N 1
ATOM 2085 C CA . THR A 1 272 ? 2.120 -4.634 14.046 1.00 98.38 272 THR A CA 1
ATOM 2086 C C . THR A 1 272 ? 0.781 -5.087 14.630 1.00 98.38 272 THR A C 1
ATOM 2088 O O . THR A 1 272 ? 0.236 -4.427 15.509 1.00 98.38 272 THR A O 1
ATOM 2091 N N . LEU A 1 273 ? 0.243 -6.227 14.181 1.00 98.69 273 LEU A N 1
ATOM 2092 C CA . LEU A 1 273 ? -0.984 -6.781 14.755 1.00 98.69 273 LEU A CA 1
ATOM 2093 C C . LEU A 1 273 ? -0.793 -7.208 16.219 1.00 98.69 273 LEU A C 1
ATOM 2095 O O . LEU A 1 273 ? -1.685 -6.986 17.034 1.00 98.69 273 LEU A O 1
ATOM 2099 N N . ALA A 1 274 ? 0.355 -7.800 16.553 1.00 98.44 274 ALA A N 1
ATOM 2100 C CA . ALA A 1 274 ? 0.688 -8.176 17.924 1.00 98.44 274 ALA A CA 1
ATOM 2101 C C . ALA A 1 274 ? 0.773 -6.950 18.845 1.00 98.44 274 ALA A C 1
ATOM 2103 O O . ALA A 1 274 ? 0.181 -6.974 19.921 1.00 98.44 274 ALA A O 1
ATOM 2104 N N . ASP A 1 275 ? 1.428 -5.876 18.391 1.00 98.12 275 ASP A N 1
ATOM 2105 C CA . ASP A 1 275 ? 1.534 -4.615 19.131 1.00 98.12 275 ASP A CA 1
ATOM 2106 C C . ASP A 1 275 ? 0.142 -4.012 19.400 1.00 98.12 275 ASP A C 1
ATOM 2108 O O . ASP A 1 275 ? -0.164 -3.607 20.521 1.00 98.12 275 ASP A O 1
ATOM 2112 N N . LEU A 1 276 ? -0.742 -4.002 18.394 1.00 98.19 276 LEU A N 1
ATOM 2113 C CA . LEU A 1 276 ? -2.113 -3.493 18.537 1.00 98.19 276 LEU A CA 1
ATOM 2114 C C . LEU A 1 276 ? -2.954 -4.332 19.513 1.00 98.19 276 LEU A C 1
ATOM 2116 O O . LEU A 1 276 ? -3.714 -3.768 20.298 1.00 98.19 276 LEU A O 1
ATOM 2120 N N . GLU A 1 277 ? -2.802 -5.659 19.505 1.00 98.25 277 GLU A N 1
ATOM 2121 C CA . GLU A 1 277 ? -3.477 -6.544 20.466 1.00 98.25 277 GLU A CA 1
ATOM 2122 C C . GLU A 1 277 ? -2.953 -6.406 21.900 1.00 98.25 277 GLU A C 1
ATOM 2124 O O . GLU A 1 277 ? -3.701 -6.678 22.842 1.00 98.25 277 GLU A O 1
ATOM 2129 N N . ASP A 1 278 ? -1.691 -6.004 22.077 1.00 96.88 278 ASP A N 1
ATOM 2130 C CA . ASP A 1 278 ? -1.123 -5.715 23.398 1.00 96.88 278 ASP A CA 1
ATOM 2131 C C . ASP A 1 278 ? -1.681 -4.399 23.971 1.00 96.88 278 ASP A C 1
ATOM 2133 O O . ASP A 1 278 ? -1.892 -4.278 25.179 1.00 96.88 278 ASP A O 1
ATOM 2137 N N . ILE A 1 279 ? -1.996 -3.434 23.097 1.00 94.94 279 ILE A N 1
ATOM 2138 C CA . ILE A 1 279 ? -2.624 -2.155 23.461 1.00 94.94 279 ILE A CA 1
ATOM 2139 C C . ILE A 1 279 ? -4.116 -2.332 23.772 1.00 94.94 279 ILE A C 1
ATOM 2141 O O . ILE A 1 279 ? -4.571 -1.982 24.864 1.00 94.94 279 ILE A O 1
ATOM 2145 N N . GLU A 1 280 ? -4.897 -2.843 22.816 1.00 94.50 280 GLU A N 1
ATOM 2146 C CA . GLU A 1 280 ? -6.342 -3.029 22.957 1.00 94.50 280 GLU A CA 1
ATOM 2147 C C . GLU A 1 280 ? -6.751 -4.399 22.424 1.00 94.50 280 GLU A C 1
ATOM 2149 O O . GLU A 1 280 ? -6.825 -4.650 21.226 1.00 94.50 280 GLU A O 1
ATOM 2154 N N . ARG A 1 281 ? -7.026 -5.315 23.346 1.00 96.12 281 ARG A N 1
ATOM 2155 C CA . ARG A 1 281 ? -7.222 -6.718 23.012 1.00 96.12 281 ARG A CA 1
ATOM 2156 C C . ARG A 1 281 ? -8.575 -7.010 22.370 1.00 96.12 281 ARG A C 1
ATOM 2158 O O . ARG A 1 281 ? -9.621 -6.683 22.934 1.00 96.12 281 ARG A O 1
ATOM 2165 N N . THR A 1 282 ? -8.569 -7.791 21.293 1.00 97.69 282 THR A N 1
ATOM 2166 C CA . THR A 1 282 ? -9.794 -8.278 20.654 1.00 97.69 282 THR A CA 1
ATOM 2167 C C . THR A 1 282 ? -10.266 -9.599 21.288 1.00 97.69 282 THR A C 1
ATOM 2169 O O . THR A 1 282 ? -9.540 -10.601 21.282 1.00 97.69 282 THR A O 1
ATOM 2172 N N . PRO A 1 283 ? -11.504 -9.685 21.816 1.00 96.75 283 PRO A N 1
ATOM 2173 C CA . PRO A 1 283 ? -12.017 -10.921 22.402 1.00 96.75 283 PRO A CA 1
ATOM 2174 C C . PRO A 1 283 ? -12.027 -12.098 21.414 1.00 96.75 283 PRO A C 1
ATOM 2176 O O . PRO A 1 283 ? -12.523 -11.989 20.295 1.00 96.75 283 PRO A O 1
ATOM 2179 N N . GLY A 1 284 ? -11.513 -13.250 21.852 1.00 96.56 284 GLY A N 1
ATOM 2180 C CA . GLY A 1 284 ? -11.474 -14.481 21.052 1.00 96.56 284 GLY A CA 1
ATOM 2181 C C . GLY A 1 284 ? -10.319 -14.570 20.051 1.00 96.56 284 GLY A C 1
ATOM 2182 O O . GLY A 1 284 ? -10.206 -15.584 19.363 1.00 96.56 284 GLY A O 1
ATOM 2183 N N . ARG A 1 285 ? -9.450 -13.555 19.979 1.00 98.00 285 ARG A N 1
ATOM 2184 C CA . ARG A 1 285 ? -8.231 -13.582 19.166 1.00 98.00 285 ARG A CA 1
ATOM 2185 C C . ARG A 1 285 ? -7.031 -14.186 19.920 1.00 98.00 285 ARG A C 1
ATOM 2187 O O . ARG A 1 285 ? -7.041 -14.210 21.158 1.00 98.00 285 ARG A O 1
ATOM 2194 N N . PRO A 1 286 ? -6.023 -14.714 19.191 1.00 97.12 286 PRO A N 1
ATOM 2195 C CA . PRO A 1 286 ? -4.755 -15.157 19.768 1.00 97.12 286 PRO A CA 1
ATOM 2196 C C . PRO A 1 286 ? -4.115 -14.124 20.706 1.00 97.12 286 PRO A C 1
ATOM 2198 O O . PRO A 1 286 ? -4.260 -12.924 20.511 1.00 97.12 286 PRO A O 1
ATOM 2201 N N . GLU A 1 287 ? -3.378 -14.604 21.709 1.00 97.00 287 GLU A N 1
ATOM 2202 C CA . GLU A 1 287 ? -2.531 -13.754 22.559 1.00 97.00 287 GLU A CA 1
ATOM 2203 C C . GLU A 1 287 ? -1.445 -13.046 21.724 1.00 97.00 287 GLU A C 1
ATOM 2205 O O . GLU A 1 287 ? -0.891 -13.688 20.823 1.00 97.00 287 GLU A O 1
ATOM 2210 N N . PRO A 1 288 ? -1.030 -11.811 22.073 1.00 97.56 288 PRO A N 1
ATOM 2211 C CA . PRO A 1 288 ? 0.077 -11.117 21.403 1.00 97.56 288 PRO A CA 1
ATOM 2212 C C . PRO A 1 288 ? 1.348 -11.970 21.299 1.00 97.56 288 PRO A C 1
ATOM 2214 O O . PRO A 1 288 ? 1.972 -12.057 20.244 1.00 97.56 288 PRO A O 1
ATOM 2217 N N . LEU A 1 289 ? 1.685 -12.714 22.361 1.00 97.38 289 LEU A N 1
ATOM 2218 C CA . LEU A 1 289 ? 2.842 -13.614 22.368 1.00 97.38 289 LEU A CA 1
ATOM 2219 C C . LEU A 1 289 ? 2.777 -14.689 21.270 1.00 97.38 289 LEU A C 1
ATOM 2221 O O . LEU A 1 289 ? 3.809 -15.051 20.707 1.00 97.38 289 LEU A O 1
ATOM 2225 N N . VAL A 1 290 ? 1.583 -15.196 20.951 1.00 97.88 290 VAL A N 1
ATOM 2226 C CA . VAL A 1 290 ? 1.398 -16.178 19.872 1.00 97.88 290 VAL A CA 1
ATOM 2227 C C . VAL A 1 290 ? 1.639 -15.521 18.514 1.00 97.88 290 VAL A C 1
ATOM 2229 O O . VAL A 1 290 ? 2.285 -16.121 17.657 1.00 97.88 290 VAL A O 1
ATOM 2232 N N . LEU A 1 291 ? 1.190 -14.278 18.328 1.00 98.00 291 LEU A N 1
ATOM 2233 C CA . LEU A 1 291 ? 1.443 -13.515 17.105 1.00 98.00 291 LEU A CA 1
ATOM 2234 C C . LEU A 1 291 ? 2.944 -13.228 16.928 1.00 98.00 291 LEU A C 1
ATOM 2236 O O . LEU A 1 291 ? 3.485 -13.496 15.858 1.00 98.00 291 LEU A O 1
ATOM 2240 N N . TYR A 1 292 ? 3.663 -12.819 17.979 1.00 97.56 292 TYR A N 1
ATOM 2241 C CA . TYR A 1 292 ? 5.125 -12.656 17.911 1.00 97.56 292 TYR A CA 1
ATOM 2242 C C . TYR A 1 292 ? 5.859 -13.971 17.594 1.00 97.56 292 TYR A C 1
ATOM 2244 O O . TYR A 1 292 ? 6.842 -13.978 16.856 1.00 97.56 292 TYR A O 1
ATOM 2252 N N . GLN A 1 293 ? 5.378 -15.119 18.079 1.00 97.19 293 GLN A N 1
ATOM 2253 C CA . GLN A 1 293 ? 5.934 -16.423 17.683 1.00 97.19 293 GLN A CA 1
ATOM 2254 C C . GLN A 1 293 ? 5.679 -16.739 16.198 1.00 97.19 293 GLN A C 1
ATOM 2256 O O . GLN A 1 293 ? 6.517 -17.359 15.533 1.00 97.19 293 GLN A O 1
ATOM 2261 N N . GLN A 1 294 ? 4.548 -16.290 15.650 1.00 96.94 294 GLN A N 1
ATOM 2262 C CA . GLN A 1 294 ? 4.261 -16.397 14.220 1.00 96.94 294 GLN A CA 1
ATOM 2263 C C . GLN A 1 294 ? 5.170 -15.490 13.383 1.00 96.94 294 GLN A C 1
ATOM 2265 O O . GLN A 1 294 ? 5.580 -15.918 12.308 1.00 96.94 294 GLN A O 1
ATOM 2270 N N . VAL A 1 295 ? 5.586 -14.321 13.890 1.00 95.81 295 VAL A N 1
ATOM 2271 C CA . VAL A 1 295 ? 6.629 -13.485 13.255 1.00 95.81 295 VAL A CA 1
ATOM 2272 C C . VAL A 1 295 ? 7.910 -14.298 13.053 1.00 95.81 295 VAL A C 1
ATOM 2274 O O . VAL A 1 295 ? 8.401 -14.402 11.930 1.00 95.81 295 VAL A O 1
ATOM 2277 N N . CYS A 1 296 ? 8.416 -14.954 14.107 1.00 92.56 296 CYS A N 1
ATOM 2278 C CA . CYS A 1 296 ? 9.608 -15.807 14.014 1.00 92.56 296 CYS A CA 1
ATOM 2279 C C . CYS A 1 296 ? 9.444 -16.924 12.974 1.00 92.56 296 CYS A C 1
ATOM 2281 O O . CYS A 1 296 ? 10.370 -17.219 12.216 1.00 92.56 296 CYS A O 1
ATOM 2283 N N . THR A 1 297 ? 8.260 -17.537 12.935 1.00 93.44 297 THR A N 1
ATOM 2284 C CA . THR A 1 297 ? 7.946 -18.620 11.994 1.00 93.44 297 THR A CA 1
ATOM 2285 C C . THR A 1 297 ? 7.920 -18.104 10.554 1.00 93.44 297 THR A C 1
ATOM 2287 O O . THR A 1 297 ? 8.530 -18.708 9.677 1.00 93.44 297 THR A O 1
ATOM 2290 N N . SER A 1 298 ? 7.291 -16.950 10.323 1.00 91.44 298 SER A N 1
ATOM 2291 C CA . SER A 1 298 ? 7.222 -16.284 9.019 1.00 91.44 298 SER A CA 1
ATOM 2292 C C . SER A 1 298 ? 8.617 -15.919 8.494 1.00 91.44 298 SER A C 1
ATOM 2294 O O . SER A 1 298 ? 8.963 -16.269 7.363 1.00 91.44 298 SER A O 1
ATOM 2296 N N . CYS A 1 299 ? 9.473 -15.327 9.339 1.00 89.19 299 CYS A N 1
ATOM 2297 C CA . CYS A 1 299 ? 10.872 -15.050 8.996 1.00 89.19 299 CYS A CA 1
ATOM 2298 C C . CYS A 1 299 ? 11.638 -16.330 8.631 1.00 89.19 299 CYS A C 1
ATOM 2300 O O . CYS A 1 299 ? 12.410 -16.348 7.671 1.00 89.19 299 CYS A O 1
ATOM 2302 N N . HIS A 1 300 ? 11.424 -17.417 9.379 1.00 85.31 300 HIS A N 1
ATOM 2303 C CA . HIS A 1 300 ? 12.069 -18.695 9.093 1.00 85.31 300 HIS A CA 1
ATOM 2304 C C . HIS A 1 300 ? 11.631 -19.263 7.738 1.00 85.31 300 HIS A C 1
ATOM 2306 O O . HIS A 1 300 ? 12.483 -19.669 6.949 1.00 85.31 300 HIS A O 1
ATOM 2312 N N . CYS A 1 301 ? 10.331 -19.232 7.433 1.00 82.56 301 CYS A N 1
ATOM 2313 C CA . CYS A 1 301 ? 9.798 -19.683 6.149 1.00 82.56 301 CYS A CA 1
ATOM 2314 C C . CYS A 1 301 ? 10.393 -18.904 4.967 1.00 82.56 301 CYS A C 1
ATOM 2316 O O . CYS A 1 301 ? 10.843 -19.531 4.009 1.00 82.56 301 CYS A O 1
ATOM 2318 N N . LEU A 1 302 ? 10.480 -17.570 5.056 1.00 83.06 302 LEU A N 1
ATOM 2319 C CA . LEU A 1 302 ? 11.111 -16.738 4.020 1.00 83.06 302 LEU A CA 1
ATOM 2320 C C . LEU A 1 302 ? 12.578 -17.138 3.787 1.00 83.06 302 LEU A C 1
ATOM 2322 O O . LEU A 1 302 ? 13.009 -17.312 2.646 1.00 83.06 302 LEU A O 1
ATOM 2326 N N . CYS A 1 303 ? 13.337 -17.355 4.866 1.00 76.25 303 CYS A N 1
ATOM 2327 C CA . CYS A 1 303 ? 14.723 -17.819 4.789 1.00 76.25 303 CYS A CA 1
ATOM 2328 C C . CYS A 1 303 ? 14.850 -19.217 4.157 1.00 76.25 303 CYS A C 1
ATOM 2330 O O . CYS A 1 303 ? 15.769 -19.453 3.368 1.00 76.25 303 CYS A O 1
ATOM 2332 N N . CYS A 1 304 ? 13.953 -20.146 4.494 1.00 68.88 304 CYS A N 1
ATOM 2333 C CA . CYS A 1 304 ? 13.970 -21.518 3.984 1.00 68.88 304 CYS A CA 1
ATOM 2334 C C . CYS A 1 304 ? 13.632 -21.593 2.491 1.00 68.88 304 CYS A C 1
ATOM 2336 O O . CYS A 1 304 ? 14.364 -22.255 1.757 1.00 68.88 304 CYS A O 1
ATOM 2338 N N . GLU A 1 305 ? 12.604 -20.872 2.029 1.00 60.19 305 GLU A N 1
ATOM 2339 C CA . GLU A 1 305 ? 12.255 -20.792 0.600 1.00 60.19 305 GLU A CA 1
ATOM 2340 C C . GLU A 1 305 ? 13.434 -20.262 -0.231 1.00 60.19 305 GLU A C 1
ATOM 2342 O O . GLU A 1 305 ? 13.720 -20.766 -1.316 1.00 60.19 305 GLU A O 1
ATOM 2347 N N . HIS A 1 306 ? 14.197 -19.306 0.308 1.00 54.34 306 HIS A N 1
ATOM 2348 C CA . HIS A 1 306 ? 15.410 -18.817 -0.346 1.00 54.34 306 HIS A CA 1
ATOM 2349 C C . HIS A 1 306 ? 16.555 -19.847 -0.351 1.00 54.34 306 HIS A C 1
ATOM 2351 O O . HIS A 1 306 ? 17.334 -19.907 -1.304 1.00 54.34 306 HIS A O 1
ATOM 2357 N N . CYS A 1 307 ? 16.672 -20.676 0.692 1.00 41.97 307 CYS A N 1
ATOM 2358 C CA . CYS A 1 307 ? 17.678 -21.738 0.741 1.00 41.97 307 CYS A CA 1
ATOM 2359 C C . CYS A 1 307 ? 17.405 -22.835 -0.293 1.00 41.97 307 CYS A C 1
ATOM 2361 O O . CYS A 1 307 ? 18.358 -23.314 -0.902 1.00 41.97 307 CYS A O 1
ATOM 2363 N N . GLU A 1 308 ? 16.145 -23.203 -0.543 1.00 34.38 308 GLU A N 1
ATOM 2364 C CA . GLU A 1 308 ? 15.798 -24.230 -1.538 1.00 34.38 308 GLU A CA 1
ATOM 2365 C C . GLU A 1 308 ? 16.193 -23.827 -2.970 1.00 34.38 308 GLU A C 1
ATOM 2367 O O . GLU A 1 308 ? 16.643 -24.679 -3.737 1.00 34.38 308 GLU A O 1
ATOM 2372 N N . CYS A 1 309 ? 16.167 -22.533 -3.311 1.00 34.34 309 CYS A N 1
ATOM 2373 C CA . CYS A 1 309 ? 16.657 -22.034 -4.604 1.00 34.34 309 CYS A CA 1
ATOM 2374 C C . CYS A 1 309 ? 18.181 -22.179 -4.801 1.00 34.34 309 CYS A C 1
ATOM 2376 O O . CYS A 1 309 ? 18.656 -22.112 -5.934 1.00 34.34 309 CYS A O 1
ATOM 2378 N N . PHE A 1 310 ? 18.955 -22.388 -3.729 1.00 31.89 310 PHE A N 1
ATOM 2379 C CA . PHE A 1 310 ? 20.411 -22.578 -3.778 1.00 31.89 310 PHE A CA 1
ATOM 2380 C C . PHE A 1 310 ? 20.849 -24.049 -3.712 1.00 31.89 310 PHE A C 1
ATOM 2382 O O . PHE A 1 310 ? 22.042 -24.335 -3.854 1.00 31.89 310 PHE A O 1
ATOM 2389 N N . VAL A 1 311 ? 19.929 -25.003 -3.523 1.00 33.22 311 VAL A N 1
ATOM 2390 C CA . VAL A 1 311 ? 20.267 -26.431 -3.378 1.00 33.22 311 VAL A CA 1
ATOM 2391 C C . VAL A 1 311 ? 20.409 -27.075 -4.762 1.00 33.22 311 VAL A C 1
ATOM 2393 O O . VAL A 1 311 ? 19.638 -27.931 -5.182 1.00 33.22 311 VAL A O 1
ATOM 2396 N N . GLY A 1 312 ? 21.454 -26.649 -5.471 1.00 31.80 312 GLY A N 1
ATOM 2397 C CA . GLY A 1 312 ? 22.102 -27.421 -6.531 1.00 31.80 312 GLY A CA 1
ATOM 2398 C C . GLY A 1 312 ? 23.123 -28.436 -5.998 1.00 31.80 312 GLY A C 1
ATOM 2399 O O . GLY A 1 312 ? 23.660 -29.206 -6.785 1.00 31.80 312 GLY A O 1
ATOM 2400 N N . GLU A 1 313 ? 23.381 -28.490 -4.685 1.00 29.25 313 GLU A N 1
ATOM 2401 C CA . GLU A 1 313 ? 24.205 -29.534 -4.061 1.00 29.25 313 GLU A CA 1
ATOM 2402 C C . GLU A 1 313 ? 23.704 -29.901 -2.650 1.00 29.25 313 GLU A C 1
ATOM 2404 O O . GLU A 1 313 ? 23.410 -29.014 -1.843 1.00 29.25 313 GLU A O 1
ATOM 2409 N N . PRO A 1 314 ? 23.630 -31.200 -2.300 1.00 33.34 314 PRO A N 1
ATOM 2410 C CA . PRO A 1 314 ? 23.117 -31.642 -1.015 1.00 33.34 314 PRO A CA 1
ATOM 2411 C C . PRO A 1 314 ? 24.219 -31.543 0.043 1.00 33.34 314 PRO A C 1
ATOM 2413 O O . PRO A 1 314 ? 25.053 -32.438 0.186 1.00 33.34 314 PRO A O 1
ATOM 2416 N N . SER A 1 315 ? 24.212 -30.484 0.848 1.00 36.06 315 SER A N 1
ATOM 2417 C CA . SER A 1 315 ? 24.955 -30.487 2.110 1.00 36.06 315 SER A CA 1
ATOM 2418 C C . SER A 1 315 ? 24.103 -29.933 3.253 1.00 36.06 315 SER A C 1
ATOM 2420 O O . SER A 1 315 ? 23.376 -28.956 3.114 1.00 36.06 315 SER A O 1
ATOM 2422 N N . ARG A 1 316 ? 24.127 -30.683 4.360 1.00 33.19 316 ARG A N 1
ATOM 2423 C CA . ARG A 1 316 ? 23.220 -30.621 5.518 1.00 33.19 316 ARG A CA 1
ATOM 2424 C C . ARG A 1 316 ? 23.100 -29.212 6.127 1.00 33.19 316 ARG A C 1
ATOM 2426 O O . ARG A 1 316 ? 24.094 -28.485 6.143 1.00 33.19 316 ARG A O 1
ATOM 2433 N N . PRO A 1 317 ? 21.938 -28.857 6.712 1.00 37.22 317 PRO A N 1
ATOM 2434 C CA . PRO A 1 317 ? 21.760 -27.571 7.377 1.00 37.22 317 PRO A CA 1
ATOM 2435 C C . PRO A 1 317 ? 22.715 -27.460 8.570 1.00 37.22 317 PRO A C 1
ATOM 2437 O O . PRO A 1 317 ? 22.774 -28.334 9.433 1.00 37.22 317 PRO A O 1
ATOM 2440 N N . ASN A 1 318 ? 23.504 -26.389 8.584 1.00 35.19 318 ASN A N 1
ATOM 2441 C CA . ASN A 1 318 ? 24.479 -26.099 9.625 1.00 35.19 318 ASN A CA 1
ATOM 2442 C C . ASN A 1 318 ? 23.807 -25.195 10.674 1.00 35.19 318 ASN A C 1
ATOM 2444 O O . ASN A 1 318 ? 23.586 -24.009 10.418 1.00 35.19 318 ASN A O 1
ATOM 2448 N N . GLU A 1 319 ? 23.475 -25.758 11.840 1.00 35.47 319 GLU A N 1
ATOM 2449 C CA . GLU A 1 319 ? 22.757 -25.109 12.959 1.00 35.47 319 GLU A CA 1
ATOM 2450 C C . GLU A 1 319 ? 23.411 -23.793 13.440 1.00 35.47 319 GLU A C 1
ATOM 2452 O O . GLU A 1 319 ? 22.752 -22.930 14.015 1.00 35.47 319 GLU A O 1
ATOM 2457 N N . ASN A 1 320 ? 24.686 -23.561 13.111 1.00 33.34 320 ASN A N 1
ATOM 2458 C CA . ASN A 1 320 ? 25.437 -22.359 13.483 1.00 33.34 320 ASN A CA 1
ATOM 2459 C C . ASN A 1 320 ? 25.096 -21.076 12.696 1.00 33.34 320 ASN A C 1
ATOM 2461 O O . ASN A 1 320 ? 25.635 -20.017 13.023 1.00 33.34 320 ASN A O 1
ATOM 2465 N N . ARG A 1 321 ? 24.238 -21.117 11.665 1.00 38.72 321 ARG A N 1
ATOM 2466 C CA . ARG A 1 321 ? 23.777 -19.887 10.978 1.00 38.72 321 ARG A CA 1
ATOM 2467 C C . ARG A 1 321 ? 22.566 -19.229 11.641 1.00 38.72 321 ARG A C 1
ATOM 2469 O O . ARG A 1 321 ? 22.371 -18.033 11.455 1.00 38.72 321 ARG A O 1
ATOM 2476 N N . ILE A 1 322 ? 21.799 -19.979 12.430 1.00 39.19 322 ILE A N 1
ATOM 2477 C CA . ILE A 1 322 ? 20.535 -19.514 13.020 1.00 39.19 322 ILE A CA 1
ATOM 2478 C C . ILE A 1 322 ? 20.788 -18.607 14.235 1.00 39.19 322 ILE A C 1
ATOM 2480 O O . ILE A 1 322 ? 20.059 -17.643 14.449 1.00 39.19 322 ILE A O 1
ATOM 2484 N N . SER A 1 323 ? 21.872 -18.829 14.987 1.00 29.33 323 SER A N 1
ATOM 2485 C CA . SER A 1 323 ? 22.139 -18.074 16.221 1.00 29.33 323 SER A CA 1
ATOM 2486 C C . SER A 1 323 ? 22.525 -16.607 16.005 1.00 29.33 323 SER A C 1
ATOM 2488 O O . SER A 1 323 ? 22.352 -15.804 16.915 1.00 29.33 323 SER A O 1
ATOM 2490 N N . LYS A 1 324 ? 22.998 -16.220 14.811 1.00 32.12 324 LYS A N 1
ATOM 2491 C CA . LYS A 1 324 ? 23.318 -14.814 14.504 1.00 32.12 324 LYS A CA 1
ATOM 2492 C C . LYS A 1 324 ? 22.107 -13.964 14.117 1.00 32.12 324 LYS A C 1
ATOM 2494 O O . LYS A 1 324 ? 22.236 -12.751 14.112 1.00 32.12 324 LYS A O 1
ATOM 2499 N N . PHE A 1 325 ? 20.961 -14.578 13.821 1.00 36.22 325 PHE A N 1
ATOM 2500 C CA . PHE A 1 325 ? 19.733 -13.862 13.456 1.00 36.22 325 PHE A CA 1
ATOM 2501 C C . PHE A 1 325 ? 18.939 -13.361 14.675 1.00 36.22 325 PHE A C 1
ATOM 2503 O O . PHE A 1 325 ? 18.004 -12.592 14.513 1.00 36.22 325 PHE A O 1
ATOM 2510 N N . MET A 1 326 ? 19.284 -13.803 15.892 1.00 33.00 326 MET A N 1
ATOM 2511 C CA . MET A 1 326 ? 18.507 -13.524 17.110 1.00 33.00 326 MET A CA 1
ATOM 2512 C C . MET A 1 326 ? 19.199 -12.581 18.109 1.00 33.00 326 MET A C 1
ATOM 2514 O O . MET A 1 326 ? 18.660 -12.354 19.188 1.00 33.00 326 MET A O 1
ATOM 2518 N N . THR A 1 327 ? 20.392 -12.050 17.813 1.00 27.94 327 THR A N 1
ATOM 2519 C CA . THR A 1 327 ? 21.168 -11.257 18.794 1.00 27.94 327 THR A CA 1
ATOM 2520 C C . THR A 1 327 ? 21.774 -9.963 18.247 1.00 27.94 327 THR A C 1
ATOM 2522 O O . THR A 1 327 ? 22.846 -9.561 18.701 1.00 27.94 327 THR A O 1
ATOM 2525 N N . SER A 1 328 ? 21.136 -9.305 17.284 1.00 30.22 328 SER A N 1
ATOM 2526 C CA . SER A 1 328 ? 21.554 -7.972 16.826 1.00 30.22 328 SER A CA 1
ATOM 2527 C C . SER A 1 328 ? 20.357 -7.096 16.543 1.00 30.22 328 SER A C 1
ATOM 2529 O O . SER A 1 328 ? 19.523 -7.573 15.746 1.00 30.22 328 SER A O 1
#

InterPro domains:
  IPR007747 Menin [PF05053] (2-300)
  IPR007747 Menin [PTHR12693] (5-299)

Radius of gyration: 20.16 Å; chains: 1; bounding box: 51×61×53 Å

Sequence (328 aa):
MGLKAVRGLFPLRTAEHVLGVFKAELDGQREPDLALLSIVLGYLEHLLTVRLRPTSAGSPCTFPEVSLELVEALRCRFESQVLGAVDVGSYAPGGRALVSRVSDVIWNTLNRSYNKDRAHIQSLYSYLTGFETPLNVSGTKLDAFGVAFSVVAACQVLGLSDVHLALSEDHAWLMFGPDGSETTEVTWHGKGNEDKRGQSVDSGVAEKMWLYLNGVCVRCNRSMEVACMVTAINPALDAHTDSQELCLLQQSLLWLLYDRGHLDKYPVALGTLADLEDIERTPGRPEPLVLYQQVCTSCHCLCCEHCECFVGEPSRPNENRISKFMTS

Secondary structure (DSSP, 8-state):
-THHHHGGGPSB-SHHHHHHHHHHHHSSSS---HHHHHHHHHHHHIIIIII----STTS--PPPPB-HHHHHHHHHHHHHHHHHH--GGGS-TT-HHHHHHHHHHHHHHS-SSS-TT-TT-SSHHHHHH---BTTB-------HHHHHHHHHHHHHHTT-TT-EEEE-SS-EEEEESGGG-EEE--S--TT-S---TTS-SHHHHHTT-GGGGGG--EE--HHHHHHHHHHT---BSSSS-B-HHHHHHHHHHHHHHHTTTTTTT-HHHHHHHHHHHHHSPPTTSPPHHHHHHHHHHHHHHHHHHHHHTT-SS-----GGGTGGGS--

pLDDT: mean 86.07, std 18.7, range [27.94, 98.81]